Protein AF-A0A6B9VI98-F1 (afdb_monomer)

pLDDT: mean 74.76, std 21.31, range [27.59, 95.75]

Foldseek 3Di:
DPPPPPPPDDQLLVLLQVCQVVVVKDALVRSLCVQQPPDPDSPVSSVSNLVSVLVCLVLVQKWWFFAPFQDQDPPVVPPPDDDDDDDDDDPPDPPQDPVNSSVVSRQPPPCRGRDDDPQLNPDPDDDDDDDDDDDPDDDDDDDDDDHSRPGMMHGDVFSVLLVVLLVLLLVVCCVVPNNLLSLLSNLLSVVQVVVDPGSPDQKGDWDALVSSLVSSCVDPSSVPPDSVSSQVSCVVQVFHQDPPPNTTMHRSVVSVVVSVLVVVLVVCCVPPNDVSSVVSVVVVVVVVVVVVVD

Radius of gyration: 25.66 Å; Cα contacts (8 Å, |Δi|>4): 252; chains: 1; bounding box: 63×59×74 Å

Solvent-accessible surface area (backbone atoms only — not comparable to full-atom values): 17698 Å² total; per-residue (Å²): 144,84,79,82,82,69,73,87,74,61,55,65,48,53,54,56,48,50,51,23,69,73,66,45,62,40,28,71,65,57,55,38,54,65,69,30,64,96,49,99,54,44,68,65,47,39,53,48,46,53,52,27,50,50,53,35,26,78,69,44,44,30,30,51,55,57,50,95,74,44,78,64,78,72,76,76,72,71,76,82,64,86,84,78,91,82,93,80,81,91,73,84,68,80,74,81,47,70,67,56,52,44,54,57,46,14,48,56,58,69,79,60,27,53,53,79,53,81,64,72,70,55,89,88,73,89,85,81,90,82,90,87,78,89,78,82,84,78,84,87,90,89,82,77,90,75,53,79,83,62,56,40,31,25,64,28,63,61,48,51,51,42,51,52,49,53,52,50,52,30,57,49,40,32,73,74,68,33,67,66,37,16,44,48,50,46,34,47,50,59,60,45,58,81,73,57,88,59,78,85,53,51,59,49,76,73,39,46,60,66,62,47,48,58,44,22,43,72,38,86,85,28,52,81,58,49,71,67,55,52,53,52,27,33,49,74,70,68,23,60,72,41,97,86,73,62,28,33,43,49,49,47,43,59,56,52,53,51,55,50,49,56,51,51,44,52,51,38,34,76,75,65,32,66,70,54,31,53,54,48,53,51,55,51,52,51,52,55,53,59,59,72,77,106

Nearest PDB structures (foldseek):
  8iuh-assembly1_O  TM=6.845E-01  e=2.385E-09  Homo sapiens
  5afq-assembly2_B  TM=8.137E-01  e=8.529E-08  Homo sapiens
  2xub-assembly1_A  TM=7.711E-01  e=3.720E-07  Homo sapiens
  2xv4-assembly1_S  TM=7.691E-01  e=6.994E-07  Homo sapiens
  7dn3-assembly1_O  TM=7.425E-01  e=3.254E-05  Homo sapiens

Structure (mmCIF, N/CA/C/O backbone):
data_AF-A0A6B9VI98-F1
#
_entry.id   AF-A0A6B9VI98-F1
#
loop_
_atom_site.group_PDB
_atom_site.id
_atom_site.type_symbol
_atom_site.label_atom_id
_atom_site.label_alt_id
_atom_site.label_comp_id
_atom_site.label_asym_id
_atom_site.label_entity_id
_atom_site.label_seq_id
_atom_site.pdbx_PDB_ins_code
_atom_site.Cartn_x
_atom_site.Cartn_y
_atom_site.Cartn_z
_atom_site.occupancy
_atom_site.B_iso_or_equiv
_atom_site.auth_seq_id
_atom_site.auth_comp_id
_atom_site.auth_asym_id
_atom_site.auth_atom_id
_atom_site.pdbx_PDB_model_num
ATOM 1 N N . MET A 1 1 ? -11.262 -30.123 9.178 1.00 32.97 1 MET A N 1
ATOM 2 C CA . MET A 1 1 ? -11.006 -29.868 10.615 1.00 32.97 1 MET A CA 1
ATOM 3 C C . MET A 1 1 ? -9.505 -29.635 10.852 1.00 32.97 1 MET A C 1
ATOM 5 O O . MET A 1 1 ? -8.874 -30.388 11.569 1.00 32.97 1 MET A O 1
ATOM 9 N N . MET A 1 2 ? -8.922 -28.607 10.214 1.00 28.00 2 MET A N 1
ATOM 10 C CA . MET A 1 2 ? -7.498 -28.216 10.342 1.00 28.00 2 MET A CA 1
ATOM 11 C C . MET A 1 2 ? -7.316 -26.690 10.151 1.00 28.00 2 MET A C 1
ATOM 13 O O . MET A 1 2 ? -6.329 -26.230 9.598 1.00 28.00 2 MET A O 1
ATOM 17 N N . MET A 1 3 ? -8.287 -25.881 10.595 1.00 29.53 3 MET A N 1
ATOM 18 C CA . MET A 1 3 ? -8.160 -24.409 10.629 1.00 29.53 3 MET A CA 1
ATOM 19 C C . MET A 1 3 ? -8.372 -23.802 12.027 1.00 29.53 3 MET A C 1
ATOM 21 O O . MET A 1 3 ? -8.360 -22.588 12.172 1.00 29.53 3 MET A O 1
ATOM 25 N N . MET A 1 4 ? -8.532 -24.614 13.081 1.00 31.30 4 MET A N 1
ATOM 26 C CA . MET A 1 4 ? -8.649 -24.093 14.457 1.00 31.30 4 MET A CA 1
ATOM 27 C C . MET A 1 4 ? -7.309 -24.009 15.213 1.00 31.30 4 MET A C 1
ATOM 29 O O . MET A 1 4 ? -7.274 -23.483 16.317 1.00 31.30 4 MET A O 1
ATOM 33 N N . GLY A 1 5 ? -6.202 -24.500 14.643 1.00 27.59 5 GLY A N 1
ATOM 34 C CA . GLY A 1 5 ? -4.933 -24.665 15.370 1.00 27.59 5 GLY A CA 1
ATOM 35 C C . GLY A 1 5 ? -3.923 -23.514 15.283 1.00 27.59 5 GLY A C 1
ATOM 36 O O . GLY A 1 5 ? -2.912 -23.571 15.970 1.00 27.59 5 GLY A O 1
ATOM 37 N N . VAL A 1 6 ? -4.156 -22.483 14.460 1.00 33.69 6 VAL A N 1
ATOM 38 C CA . VAL A 1 6 ? -3.151 -21.422 14.190 1.00 33.69 6 VAL A CA 1
ATOM 39 C C . VAL A 1 6 ? -3.511 -20.076 14.846 1.00 33.69 6 VAL A C 1
ATOM 41 O O . VAL A 1 6 ? -2.718 -19.142 14.858 1.00 33.69 6 VAL A O 1
ATOM 44 N N . VAL A 1 7 ? -4.684 -19.963 15.476 1.00 38.59 7 VAL A N 1
ATOM 45 C CA . VAL A 1 7 ? -5.217 -18.670 15.961 1.00 38.59 7 VAL A CA 1
ATOM 46 C C . VAL A 1 7 ? -4.576 -18.207 17.290 1.00 38.59 7 VAL A C 1
ATOM 48 O O . VAL A 1 7 ? -4.773 -17.075 17.732 1.00 38.59 7 VAL A O 1
ATOM 51 N N . SER A 1 8 ? -3.758 -19.041 17.938 1.00 37.75 8 SER A N 1
ATOM 52 C CA . SER A 1 8 ? -3.216 -18.741 19.272 1.00 37.75 8 SER A CA 1
ATOM 53 C C . SER A 1 8 ? -2.064 -17.724 19.283 1.00 37.75 8 SER A C 1
ATOM 55 O O . SER A 1 8 ? -1.858 -17.091 20.315 1.00 37.75 8 SER A O 1
ATOM 57 N N . ASN A 1 9 ? -1.370 -17.506 18.158 1.00 43.94 9 ASN A N 1
ATOM 58 C CA . ASN A 1 9 ? -0.168 -16.653 18.073 1.00 43.94 9 ASN A CA 1
ATOM 59 C C . ASN A 1 9 ? -0.283 -15.497 17.063 1.00 43.94 9 ASN A C 1
ATOM 61 O O . ASN A 1 9 ? 0.725 -15.015 16.559 1.00 43.94 9 ASN A O 1
ATOM 65 N N . LEU A 1 10 ? -1.500 -15.039 16.762 1.00 54.06 10 LEU A N 1
ATOM 66 C CA . LEU A 1 10 ? -1.675 -13.812 15.980 1.00 54.06 10 LEU A CA 1
ATOM 67 C C . LEU A 1 10 ? -1.221 -12.596 16.803 1.00 54.06 10 LEU A C 1
ATOM 69 O O . LEU A 1 10 ? -1.544 -12.491 17.997 1.00 54.06 10 LEU A O 1
ATOM 73 N N . ASN A 1 11 ? -0.495 -11.688 16.151 1.00 85.06 11 ASN A N 1
ATOM 74 C CA . ASN A 1 11 ? -0.097 -10.388 16.688 1.00 85.06 11 ASN A CA 1
ATOM 75 C C . ASN A 1 11 ? -1.351 -9.672 17.240 1.00 85.06 11 ASN A C 1
ATOM 77 O O . ASN A 1 11 ? -2.412 -9.739 16.615 1.00 85.06 11 ASN A O 1
ATOM 81 N N . PRO A 1 12 ? -1.285 -8.991 18.398 1.00 87.06 12 PRO A N 1
ATOM 82 C CA . PRO A 1 12 ? -2.393 -8.193 18.923 1.00 87.06 12 PRO A CA 1
ATOM 83 C C . PRO A 1 12 ? -3.164 -7.343 17.892 1.00 87.06 12 PRO A C 1
ATOM 85 O O . PRO A 1 12 ? -4.395 -7.336 17.912 1.00 87.06 12 PRO A O 1
ATOM 88 N N . CYS A 1 13 ? -2.476 -6.716 16.930 1.00 91.38 13 CYS A N 1
ATOM 89 C CA . CYS A 1 13 ? -3.117 -5.973 15.837 1.00 91.38 13 CYS A CA 1
ATOM 90 C C . CYS A 1 13 ? -3.966 -6.863 14.914 1.00 91.38 13 CYS A C 1
ATOM 92 O O . CYS A 1 13 ? -5.064 -6.480 14.514 1.00 91.38 13 CYS A O 1
ATOM 94 N N . GLU A 1 14 ? -3.493 -8.065 14.593 1.00 91.81 14 GLU A N 1
ATOM 95 C CA . GLU A 1 14 ? -4.220 -9.009 13.738 1.00 91.81 14 GLU A CA 1
ATOM 96 C C . GLU A 1 14 ? -5.514 -9.481 14.405 1.00 91.81 14 GLU A C 1
ATOM 98 O O . GLU A 1 14 ? -6.523 -9.637 13.727 1.00 91.81 14 GLU A O 1
ATOM 103 N N . LYS A 1 15 ? -5.525 -9.646 15.735 1.00 90.06 15 LYS A N 1
ATOM 104 C CA . LYS A 1 15 ? -6.741 -10.016 16.481 1.00 90.06 15 LYS A CA 1
ATOM 105 C C . LYS A 1 15 ? -7.798 -8.910 16.459 1.00 90.06 15 LYS A C 1
ATOM 107 O O . LYS A 1 15 ? -8.984 -9.209 16.333 1.00 90.06 15 LYS A O 1
ATOM 112 N N . VAL A 1 16 ? -7.377 -7.646 16.561 1.00 93.06 16 VAL A N 1
ATOM 113 C CA . VAL A 1 16 ? -8.283 -6.491 16.431 1.00 93.06 16 VAL A CA 1
ATOM 114 C C . VAL A 1 16 ? -8.872 -6.431 15.019 1.00 93.06 16 VAL A C 1
ATOM 116 O O . VAL A 1 16 ? -10.087 -6.293 14.864 1.00 93.06 16 VAL A O 1
ATOM 119 N N . LEU A 1 17 ? -8.035 -6.602 13.991 1.00 93.75 17 LEU A N 1
ATOM 120 C CA . LEU A 1 17 ? -8.486 -6.645 12.598 1.00 93.75 17 LEU A CA 1
ATOM 121 C C . LEU A 1 17 ? -9.408 -7.835 12.313 1.00 93.75 17 LEU A C 1
ATOM 123 O O . LEU A 1 17 ? -10.419 -7.657 11.644 1.00 93.75 17 LEU A O 1
ATOM 127 N N . ASP A 1 18 ? -9.110 -9.025 12.834 1.00 92.69 18 ASP A N 1
ATOM 128 C CA . ASP A 1 18 ? -9.949 -10.217 12.663 1.00 92.69 18 ASP A CA 1
ATOM 129 C C . ASP A 1 18 ? -11.371 -9.990 13.195 1.00 92.69 18 ASP A C 1
ATOM 131 O O . ASP A 1 18 ? -12.341 -10.309 12.510 1.00 92.69 18 ASP A O 1
ATOM 135 N N . GLY A 1 19 ? -11.510 -9.368 14.372 1.00 91.81 19 GLY A N 1
ATOM 136 C CA . GLY A 1 19 ? -12.818 -8.976 14.904 1.00 91.81 19 GLY A CA 1
ATOM 137 C C . GLY A 1 19 ? -13.557 -8.017 13.969 1.00 91.81 19 GLY A C 1
ATOM 138 O O . GLY A 1 19 ? -14.702 -8.267 13.599 1.00 91.81 19 GLY A O 1
ATOM 139 N N . LEU A 1 20 ? -12.879 -6.959 13.516 1.00 94.44 20 LEU A N 1
ATOM 140 C CA . LEU A 1 20 ? -13.447 -5.981 12.584 1.00 94.44 20 LEU A CA 1
ATOM 141 C C . LEU A 1 20 ? -13.855 -6.585 11.235 1.00 94.44 20 LEU A C 1
ATOM 143 O O . LEU A 1 20 ? -14.863 -6.178 10.667 1.00 94.44 20 LEU A O 1
ATOM 147 N N . LEU A 1 21 ? -13.094 -7.546 10.714 1.00 93.62 21 LEU A N 1
ATOM 148 C CA . LEU A 1 21 ? -13.382 -8.191 9.432 1.00 93.62 21 LEU A CA 1
ATOM 149 C C . LEU A 1 21 ? -14.529 -9.203 9.532 1.00 93.62 21 LEU A C 1
ATOM 151 O O . LEU A 1 21 ? -15.306 -9.324 8.588 1.00 93.62 21 LEU A O 1
ATOM 155 N N . ARG A 1 22 ? -14.652 -9.917 10.658 1.00 91.62 22 ARG A N 1
ATOM 156 C CA . ARG A 1 22 ? -15.731 -10.895 10.875 1.00 91.62 22 ARG A CA 1
ATOM 157 C C . ARG A 1 22 ? -17.057 -10.235 11.222 1.00 91.62 22 ARG A C 1
ATOM 159 O O . ARG A 1 22 ? -18.083 -10.613 10.667 1.00 91.62 22 ARG A O 1
ATOM 166 N N . ASP A 1 23 ? -17.021 -9.263 12.126 1.00 91.50 23 ASP A N 1
ATOM 167 C CA . ASP A 1 23 ? -18.224 -8.642 12.687 1.00 91.50 23 ASP A CA 1
ATOM 168 C C . ASP A 1 23 ? -18.587 -7.329 11.958 1.00 91.50 23 ASP A C 1
ATOM 170 O O . ASP A 1 23 ? -19.660 -6.760 12.152 1.00 91.50 23 ASP A O 1
ATOM 174 N N . GLY A 1 24 ? -17.700 -6.844 11.082 1.00 90.62 24 GLY A N 1
ATOM 175 C CA . GLY A 1 24 ? -17.897 -5.699 10.194 1.00 90.62 24 GLY A CA 1
ATOM 176 C C . GLY A 1 24 ? -17.752 -4.340 10.880 1.00 90.62 24 GLY A C 1
ATOM 177 O O . GLY A 1 24 ? -16.961 -3.505 10.436 1.00 90.62 24 GLY A O 1
ATOM 178 N N . ARG A 1 25 ? -18.539 -4.091 11.933 1.00 92.50 25 ARG A N 1
ATOM 179 C CA . ARG A 1 25 ? -18.566 -2.815 12.664 1.00 92.50 25 ARG A CA 1
ATOM 180 C C . ARG A 1 25 ? -18.551 -3.069 14.160 1.00 92.50 25 ARG A C 1
ATOM 182 O O . ARG A 1 25 ? -19.473 -3.686 14.682 1.00 92.50 25 ARG A O 1
ATOM 189 N N . LEU A 1 26 ? -17.533 -2.559 14.843 1.00 93.06 26 LEU A N 1
ATOM 190 C CA . LEU A 1 26 ? -17.374 -2.746 16.284 1.00 93.06 26 LEU A CA 1
ATOM 191 C C . LEU A 1 26 ? -17.006 -1.437 16.969 1.00 93.06 26 LEU A C 1
ATOM 193 O O . LEU A 1 26 ? -16.292 -0.605 16.413 1.00 93.06 26 LEU A O 1
ATOM 197 N N . THR A 1 27 ? -17.450 -1.276 18.207 1.00 92.06 27 THR A N 1
ATOM 198 C CA . THR A 1 27 ? -16.954 -0.229 19.104 1.00 92.06 27 THR A CA 1
ATOM 199 C C . THR A 1 27 ? -15.669 -0.698 19.787 1.00 92.06 27 THR A C 1
ATOM 201 O O . THR A 1 27 ? -15.431 -1.902 19.916 1.00 92.06 2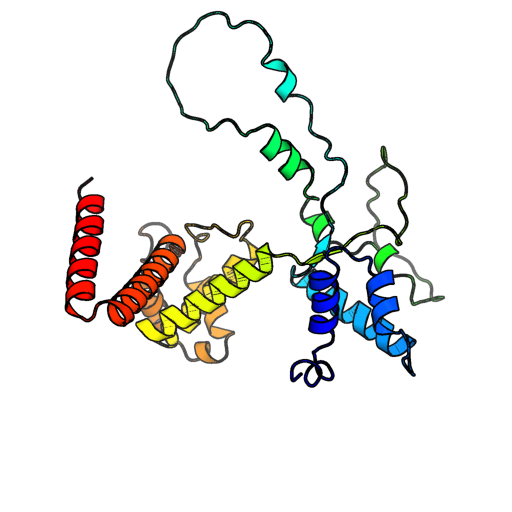7 THR A O 1
ATOM 204 N N . LEU A 1 28 ? -14.837 0.229 20.277 1.00 90.50 28 LEU A N 1
ATOM 205 C CA . LEU A 1 28 ? -13.625 -0.145 21.023 1.00 90.50 28 LEU A CA 1
ATOM 206 C C . LEU A 1 28 ? -13.966 -0.996 22.259 1.00 90.50 28 LEU A C 1
ATOM 208 O O . LEU A 1 28 ? -13.278 -1.969 22.554 1.00 90.50 28 LEU A O 1
ATOM 212 N N . LYS A 1 29 ? -15.082 -0.685 22.928 1.00 90.25 29 LYS A N 1
ATOM 213 C CA . LYS A 1 29 ? -15.596 -1.466 24.057 1.00 90.25 29 LYS A CA 1
ATOM 214 C C . LYS A 1 29 ? -15.887 -2.916 23.659 1.00 90.25 29 LYS A C 1
ATOM 216 O O . LYS A 1 29 ? -15.412 -3.824 24.329 1.00 90.25 29 LYS A O 1
ATOM 221 N N . GLN A 1 30 ? -16.586 -3.136 22.544 1.00 91.75 30 GLN A N 1
ATOM 222 C CA . GLN A 1 30 ? -16.875 -4.486 22.044 1.00 91.75 30 GLN A CA 1
ATOM 223 C C . GLN A 1 30 ? -15.596 -5.255 21.680 1.00 91.75 30 GLN A C 1
ATOM 225 O O . GLN A 1 30 ? -15.507 -6.456 21.931 1.00 91.75 30 GLN A O 1
ATOM 230 N N . MET A 1 31 ? -14.586 -4.576 21.122 1.00 92.56 31 MET A N 1
ATOM 231 C CA . MET A 1 31 ? -13.286 -5.197 20.832 1.00 92.56 31 MET A CA 1
ATOM 232 C C . MET A 1 31 ? -12.571 -5.650 22.110 1.00 92.56 31 MET A C 1
ATOM 234 O O . MET A 1 31 ? -12.037 -6.759 22.151 1.00 92.56 31 MET A O 1
ATOM 238 N N . VAL A 1 32 ? -12.576 -4.812 23.153 1.00 90.75 32 VAL A N 1
ATOM 239 C CA . VAL A 1 32 ? -11.989 -5.140 24.460 1.00 90.75 32 VAL A CA 1
ATOM 240 C C . VAL A 1 32 ? -12.754 -6.285 25.119 1.00 90.75 32 VAL A C 1
ATOM 242 O O . VAL A 1 32 ? -12.134 -7.276 25.495 1.00 90.75 32 VAL A O 1
ATOM 245 N N . GLU A 1 33 ? -14.086 -6.204 25.193 1.00 90.75 33 GLU A N 1
ATOM 246 C CA . GLU A 1 33 ? -14.950 -7.244 25.772 1.00 90.75 33 GLU A CA 1
ATOM 247 C C . GLU A 1 33 ? -14.708 -8.609 25.118 1.00 90.75 33 GLU A C 1
ATOM 249 O O . GLU A 1 33 ? -14.519 -9.607 25.814 1.00 90.75 33 GLU A O 1
ATOM 254 N N . ARG A 1 34 ? -14.611 -8.643 23.782 1.00 89.25 34 ARG A N 1
ATOM 255 C CA . ARG A 1 34 ? -14.272 -9.855 23.023 1.00 89.25 34 ARG A CA 1
ATOM 256 C C . ARG A 1 34 ? -12.901 -10.417 23.400 1.00 89.25 34 ARG A C 1
ATOM 258 O O . ARG A 1 34 ? -12.729 -11.632 23.450 1.00 89.25 34 ARG A O 1
ATOM 265 N N . ALA A 1 35 ? -11.912 -9.556 23.622 1.00 87.50 35 ALA A N 1
ATOM 266 C CA . ALA A 1 35 ? -10.544 -9.978 23.901 1.00 87.50 35 ALA A CA 1
ATOM 267 C C . ALA A 1 35 ? -10.353 -10.494 25.336 1.00 87.50 35 ALA A C 1
ATOM 269 O O . ALA A 1 35 ? -9.573 -11.425 25.547 1.00 87.50 35 ALA A O 1
ATOM 270 N N . VAL A 1 36 ? -11.054 -9.907 26.312 1.00 88.69 36 VAL A N 1
ATOM 271 C CA . VAL A 1 36 ? -10.924 -10.256 27.739 1.00 88.69 36 VAL A CA 1
ATOM 272 C C . VAL A 1 36 ? -11.816 -11.425 28.166 1.00 88.69 36 VAL A C 1
ATOM 274 O O . VAL A 1 36 ? -11.600 -12.000 29.235 1.00 88.69 36 VAL A O 1
ATOM 277 N N . GLN A 1 37 ? -12.803 -11.807 27.350 1.00 86.50 37 GLN A N 1
ATOM 278 C CA . GLN A 1 37 ? -13.756 -12.864 27.685 1.00 86.50 37 GLN A CA 1
ATOM 279 C C . GLN A 1 37 ? -13.051 -14.200 27.989 1.00 86.50 37 GLN A C 1
ATOM 281 O O . GLN A 1 37 ? -12.404 -14.802 27.130 1.00 86.50 37 GLN A O 1
ATOM 286 N N . GLY A 1 38 ? -13.193 -14.674 29.234 1.00 79.19 38 GLY A N 1
ATOM 287 C CA . GLY A 1 38 ? -12.625 -15.947 29.693 1.00 79.19 38 GLY A CA 1
ATOM 288 C C . GLY A 1 38 ? -11.099 -15.948 29.857 1.00 79.19 38 GLY A C 1
ATOM 289 O O . GLY A 1 38 ? -10.479 -16.996 29.680 1.00 79.19 38 GLY A O 1
ATOM 290 N N . LYS A 1 39 ? -10.478 -14.792 30.141 1.00 85.25 39 LYS A N 1
ATOM 291 C CA . LYS A 1 39 ? -9.020 -14.649 30.298 1.00 85.25 39 LYS A CA 1
ATOM 292 C C . LYS A 1 39 ? -8.607 -14.287 31.725 1.00 85.25 39 LYS A C 1
ATOM 294 O O . LYS A 1 39 ? -9.283 -13.523 32.402 1.00 85.25 39 LYS A O 1
ATOM 299 N N . GLU A 1 40 ? -7.451 -14.803 32.144 1.00 73.81 40 GLU A N 1
ATOM 300 C CA . GLU A 1 40 ? -6.939 -14.705 33.522 1.00 73.81 40 GLU A CA 1
ATOM 301 C C . GLU A 1 40 ? -6.357 -13.324 33.886 1.00 73.81 40 GLU A C 1
ATOM 303 O O . GLU A 1 40 ? -6.144 -13.042 35.061 1.00 73.81 40 GLU A O 1
ATOM 308 N N . ASN A 1 41 ? -6.137 -12.430 32.912 1.00 83.38 41 ASN A N 1
ATOM 309 C CA . ASN A 1 41 ? -5.639 -11.069 33.153 1.00 83.38 41 ASN A CA 1
ATOM 310 C C . ASN A 1 41 ? -6.312 -10.037 32.220 1.00 83.38 41 ASN A C 1
ATOM 312 O O . ASN A 1 41 ? -5.729 -9.646 31.203 1.00 83.38 41 ASN A O 1
ATOM 316 N N . PRO A 1 42 ? -7.548 -9.606 32.528 1.00 84.00 42 PRO A N 1
ATOM 317 C CA . PRO A 1 42 ? -8.325 -8.738 31.646 1.00 84.00 42 PRO A CA 1
ATOM 318 C C . PRO A 1 42 ? -7.691 -7.352 31.462 1.00 84.00 42 PRO A C 1
ATOM 320 O O . PRO A 1 42 ? -7.706 -6.829 30.352 1.00 84.00 42 PRO A O 1
ATOM 323 N N . GLY A 1 43 ? -7.070 -6.785 32.505 1.00 84.56 43 GLY A N 1
ATOM 324 C CA . GLY A 1 43 ? -6.486 -5.439 32.447 1.00 84.56 43 GLY A CA 1
ATOM 325 C C . GLY A 1 43 ? -5.286 -5.336 31.501 1.00 84.56 43 GLY A C 1
ATOM 326 O O . GLY A 1 43 ? -5.212 -4.419 30.686 1.00 84.56 43 GLY A O 1
ATOM 327 N N . ALA A 1 44 ? -4.371 -6.311 31.541 1.00 86.75 44 ALA A N 1
ATOM 328 C CA . ALA A 1 44 ? -3.235 -6.334 30.616 1.00 86.75 44 ALA A CA 1
ATOM 329 C C . ALA A 1 44 ? -3.683 -6.530 29.157 1.00 86.75 44 ALA A C 1
ATOM 331 O O . ALA A 1 44 ? -3.122 -5.929 28.242 1.00 86.75 44 ALA A O 1
ATOM 332 N N . ILE A 1 45 ? -4.715 -7.348 28.934 1.00 86.19 45 ILE A N 1
ATOM 333 C CA . ILE A 1 45 ? -5.263 -7.601 27.596 1.00 86.19 45 ILE A CA 1
ATOM 334 C C . ILE A 1 45 ? -5.962 -6.354 27.052 1.00 86.19 45 ILE A C 1
ATOM 336 O O . ILE A 1 45 ? -5.771 -6.019 25.884 1.00 86.19 45 ILE A O 1
ATOM 340 N N . GLU A 1 46 ? -6.723 -5.642 27.885 1.00 89.50 46 GLU A N 1
ATOM 341 C CA . GLU A 1 46 ? -7.341 -4.374 27.499 1.00 89.50 46 GLU A CA 1
ATOM 342 C C . GLU A 1 46 ? -6.290 -3.355 27.039 1.00 89.50 46 GLU A C 1
ATOM 344 O O . GLU A 1 46 ? -6.435 -2.781 25.958 1.00 89.50 46 GLU A O 1
ATOM 349 N N . ALA A 1 47 ? -5.212 -3.171 27.809 1.00 88.31 47 ALA A N 1
ATOM 350 C CA . ALA A 1 47 ? -4.133 -2.252 27.448 1.00 88.31 47 ALA A CA 1
ATOM 351 C C . ALA A 1 47 ? -3.517 -2.602 26.080 1.00 88.31 47 ALA A C 1
ATOM 353 O O . ALA A 1 47 ? -3.358 -1.730 25.225 1.00 88.31 47 ALA A O 1
ATOM 354 N N . VAL A 1 48 ? -3.262 -3.891 25.833 1.00 90.56 48 VAL A N 1
ATOM 355 C CA . VAL A 1 48 ? -2.724 -4.393 24.559 1.00 90.56 48 VAL A CA 1
ATOM 356 C C . VAL A 1 48 ? -3.692 -4.161 23.392 1.00 90.56 48 VAL A C 1
ATOM 358 O O . VAL A 1 48 ? -3.263 -3.771 22.303 1.00 90.56 48 VAL A O 1
ATOM 361 N N . VAL A 1 49 ? -4.997 -4.371 23.591 1.00 91.44 49 VAL A N 1
ATOM 362 C CA . VAL A 1 49 ? -6.021 -4.111 22.563 1.00 91.44 49 VAL A CA 1
ATOM 363 C C . VAL A 1 49 ? -6.092 -2.626 22.240 1.00 91.44 49 VAL A C 1
ATOM 365 O O . VAL A 1 49 ? -6.086 -2.266 21.063 1.00 91.44 49 VAL A O 1
ATOM 368 N N . ARG A 1 50 ? -6.103 -1.762 23.260 1.00 91.00 50 ARG A N 1
ATOM 369 C CA . ARG A 1 50 ? -6.102 -0.307 23.073 1.00 91.00 50 ARG A CA 1
ATOM 370 C C . ARG A 1 50 ? -4.851 0.142 22.329 1.00 91.00 50 ARG A C 1
ATOM 372 O O . ARG A 1 50 ? -4.971 0.878 21.356 1.00 91.00 50 ARG A O 1
ATOM 379 N N . GLU A 1 51 ? -3.666 -0.321 22.711 1.00 91.12 51 GLU A N 1
ATOM 380 C CA . GLU A 1 51 ? -2.421 0.019 22.013 1.00 91.12 51 GLU A CA 1
ATOM 381 C C . GLU A 1 51 ? -2.449 -0.437 20.543 1.00 91.12 51 GLU A C 1
ATOM 383 O O . GLU A 1 51 ? -2.107 0.324 19.635 1.00 91.12 51 GLU A O 1
ATOM 388 N N . SER A 1 52 ? -2.912 -1.662 20.292 1.00 92.44 52 SER A N 1
ATOM 389 C CA . SER A 1 52 ? -3.027 -2.228 18.941 1.00 92.44 52 SER A CA 1
ATOM 390 C C . SER A 1 52 ? -4.012 -1.446 18.078 1.00 92.44 52 SER A C 1
ATOM 392 O O . SER A 1 52 ? -3.722 -1.137 16.924 1.00 92.44 52 SER A O 1
ATOM 394 N N . PHE A 1 53 ? -5.152 -1.071 18.656 1.00 93.25 53 PHE A N 1
ATOM 395 C CA . PHE A 1 53 ? -6.137 -0.204 18.028 1.00 93.25 53 PHE A CA 1
ATOM 396 C C . PHE A 1 53 ? -5.512 1.140 17.619 1.00 93.25 53 PHE A C 1
ATOM 398 O O . PHE A 1 53 ? -5.634 1.542 16.464 1.00 93.25 53 PHE A O 1
ATOM 405 N N . HIS A 1 54 ? -4.761 1.796 18.511 1.00 90.31 54 HIS A N 1
ATOM 406 C CA . HIS A 1 54 ? -4.085 3.061 18.197 1.00 90.31 54 HIS A CA 1
ATOM 407 C C . HIS A 1 54 ? -3.045 2.910 17.084 1.00 90.31 54 HIS A C 1
ATOM 409 O O . HIS A 1 54 ? -2.966 3.764 16.201 1.00 90.31 54 HIS A O 1
ATOM 415 N N . LYS A 1 55 ? -2.264 1.822 17.088 1.00 91.69 55 LYS A N 1
ATOM 416 C CA . LYS A 1 55 ? -1.291 1.532 16.021 1.00 91.69 55 LYS A CA 1
ATOM 417 C C . LYS A 1 55 ? -1.976 1.384 14.665 1.00 91.69 55 LYS A C 1
ATOM 419 O O . LYS A 1 55 ? -1.535 1.992 13.694 1.00 91.69 55 LYS A O 1
ATOM 424 N N . LEU A 1 56 ? -3.060 0.611 14.607 1.00 92.88 56 LEU A N 1
ATOM 425 C CA . LEU A 1 56 ? -3.834 0.400 13.383 1.00 92.88 56 LEU A CA 1
ATOM 426 C C . LEU A 1 56 ? -4.487 1.687 12.883 1.00 92.88 56 LEU A C 1
ATOM 428 O O . LEU A 1 56 ? -4.492 1.934 11.680 1.00 92.88 56 LEU A O 1
ATOM 432 N N . LEU A 1 57 ? -5.005 2.506 13.799 1.00 90.56 57 LEU A N 1
ATOM 433 C CA . LEU A 1 57 ? -5.643 3.774 13.469 1.00 90.56 57 LEU A CA 1
ATOM 434 C C . LEU A 1 57 ? -4.631 4.781 12.926 1.00 90.56 57 LEU A C 1
ATOM 436 O O . LEU A 1 57 ? -4.857 5.363 11.873 1.00 90.56 57 LEU A O 1
ATOM 440 N N . LYS A 1 58 ? -3.476 4.916 13.588 1.00 88.19 58 LYS A N 1
ATOM 441 C CA . LYS A 1 58 ? -2.366 5.762 13.128 1.00 88.19 58 LYS A CA 1
ATOM 442 C C . LYS A 1 58 ? -1.824 5.314 11.768 1.00 88.19 58 LYS A C 1
ATOM 444 O O . LYS A 1 58 ? -1.372 6.140 10.987 1.00 88.19 58 LYS A O 1
ATOM 449 N N . ALA A 1 59 ? -1.870 4.014 11.488 1.00 87.75 59 ALA A N 1
ATOM 450 C CA . ALA A 1 59 ? -1.496 3.443 10.198 1.00 87.75 59 ALA A CA 1
ATOM 451 C C . ALA A 1 59 ? -2.655 3.407 9.178 1.00 87.75 59 ALA A C 1
ATOM 453 O O . ALA A 1 59 ? -2.487 2.832 8.107 1.00 87.75 59 ALA A O 1
ATOM 454 N N . HIS A 1 60 ? -3.810 3.999 9.504 1.00 88.81 60 HIS A N 1
ATOM 455 C CA . HIS A 1 60 ? -5.002 4.124 8.659 1.00 88.81 60 HIS A CA 1
ATOM 456 C C . HIS A 1 60 ? -5.652 2.790 8.237 1.00 88.81 60 HIS A C 1
ATOM 458 O O . HIS A 1 60 ? -6.499 2.781 7.348 1.00 88.81 60 HIS A O 1
ATOM 464 N N . TYR A 1 61 ? -5.333 1.662 8.884 1.00 91.56 61 TYR A N 1
ATOM 465 C CA . TYR A 1 61 ? -5.947 0.352 8.595 1.00 91.56 61 TYR A CA 1
ATOM 466 C C . TYR A 1 61 ? -7.355 0.190 9.178 1.00 91.56 61 TYR A C 1
ATOM 468 O O . TYR A 1 61 ? -8.104 -0.706 8.779 1.00 91.56 61 TYR A O 1
ATOM 476 N N . ILE A 1 62 ? -7.720 1.048 10.125 1.00 93.75 62 ILE A N 1
ATOM 477 C CA . ILE A 1 62 ? -9.061 1.133 10.694 1.00 93.75 62 ILE A CA 1
ATOM 478 C C . ILE A 1 62 ? -9.546 2.573 10.610 1.00 93.75 62 ILE A C 1
ATOM 480 O O . ILE A 1 62 ? -8.753 3.511 10.651 1.00 93.75 62 ILE A O 1
ATOM 484 N N . GLU A 1 63 ? -10.853 2.741 10.492 1.00 90.94 63 GLU A N 1
ATOM 485 C CA . GLU A 1 63 ? -11.490 4.041 10.316 1.00 90.94 63 GLU A CA 1
ATOM 486 C C . GLU A 1 63 ? -12.855 4.067 10.992 1.00 90.94 63 GLU A C 1
ATOM 488 O O . GLU A 1 63 ? -13.479 3.021 11.223 1.00 90.94 63 GLU A O 1
ATOM 493 N N . ARG A 1 64 ? -13.342 5.269 11.295 1.00 90.56 64 ARG A N 1
ATOM 494 C CA . ARG A 1 64 ? -14.726 5.438 11.738 1.00 90.56 64 ARG A CA 1
ATOM 495 C C . ARG A 1 64 ? -15.687 5.076 10.612 1.00 90.56 64 ARG A C 1
ATOM 497 O O . ARG A 1 64 ? -15.433 5.349 9.439 1.00 90.56 64 ARG A O 1
ATOM 504 N N . CYS A 1 65 ? -16.813 4.473 10.974 1.00 87.31 65 CYS A N 1
ATOM 505 C CA . CYS A 1 65 ? -17.884 4.227 10.020 1.00 87.31 65 CYS A CA 1
ATOM 506 C C . CYS A 1 65 ? -18.432 5.555 9.463 1.00 87.31 65 CYS A C 1
ATOM 508 O O . CYS A 1 65 ? -18.491 6.540 10.205 1.00 87.31 65 CYS A O 1
ATOM 510 N N . PRO A 1 66 ? -18.873 5.574 8.190 1.00 81.81 66 PRO A N 1
ATOM 511 C CA . PRO A 1 66 ? -19.609 6.698 7.627 1.00 81.81 66 PRO A CA 1
ATOM 512 C C . PRO A 1 66 ? -20.807 7.109 8.479 1.00 81.81 66 PRO A C 1
ATOM 514 O O . PRO A 1 66 ? -21.448 6.254 9.099 1.00 81.81 66 PRO A O 1
ATOM 517 N N . ALA A 1 67 ? -21.099 8.409 8.505 1.00 71.06 67 ALA A N 1
ATOM 518 C CA . ALA A 1 67 ? -22.247 8.941 9.222 1.00 71.06 67 ALA A CA 1
ATOM 519 C C . ALA A 1 67 ? -23.542 8.367 8.631 1.00 71.06 67 ALA A C 1
ATOM 521 O O . ALA A 1 67 ? -23.730 8.347 7.415 1.00 71.06 67 ALA A O 1
ATOM 522 N N . SER A 1 68 ? -24.439 7.904 9.503 1.00 63.91 68 SER A N 1
ATOM 523 C CA . SER A 1 68 ? -25.729 7.326 9.109 1.00 63.91 68 SER A CA 1
ATOM 524 C C . SER A 1 68 ? -26.629 8.333 8.383 1.00 63.91 68 SER A C 1
ATOM 526 O O . SER A 1 68 ? -27.472 7.933 7.585 1.00 63.91 68 SER A O 1
ATOM 528 N N . GLU A 1 69 ? -26.437 9.627 8.654 1.00 64.31 69 GLU A N 1
ATOM 529 C CA . GLU A 1 69 ? -27.201 10.737 8.084 1.00 64.31 69 GLU A CA 1
ATOM 530 C C . GLU A 1 69 ? -26.242 11.784 7.485 1.00 64.31 69 GLU A C 1
ATOM 532 O O . GLU A 1 69 ? -25.801 12.699 8.183 1.00 64.31 69 GLU A O 1
ATOM 537 N N . PRO A 1 70 ? -25.865 11.651 6.201 1.00 59.31 70 PRO A N 1
ATOM 538 C CA . PRO A 1 70 ? -25.073 12.662 5.511 1.00 59.31 70 PRO A CA 1
ATOM 539 C C . PRO A 1 70 ? -25.873 13.947 5.291 1.00 59.31 70 PRO A C 1
ATOM 541 O O . PRO A 1 70 ? -26.938 13.935 4.670 1.00 59.31 70 PRO A O 1
ATOM 544 N N . VAL A 1 71 ? -25.339 15.085 5.737 1.00 61.69 71 VAL A N 1
ATOM 545 C CA . VAL A 1 71 ? -25.931 16.397 5.449 1.00 61.69 71 VAL A CA 1
ATOM 546 C C . VAL A 1 71 ? -25.507 16.828 4.045 1.00 61.69 71 VAL A C 1
ATOM 548 O O . VAL A 1 71 ? -24.441 17.406 3.849 1.00 61.69 71 VAL A O 1
ATOM 551 N N . VAL A 1 72 ? -26.343 16.545 3.045 1.00 56.69 72 VAL A N 1
ATOM 552 C CA . VAL A 1 72 ? -26.137 17.048 1.680 1.00 56.69 72 VAL A CA 1
ATOM 553 C C . VAL A 1 72 ? -26.743 18.445 1.564 1.00 56.69 72 VAL A C 1
ATOM 555 O O . VAL A 1 72 ? -27.962 18.618 1.633 1.00 56.69 72 VAL A O 1
ATOM 558 N N . SER A 1 73 ? -25.896 19.457 1.367 1.00 55.62 73 SER A N 1
ATOM 559 C CA . SER A 1 73 ? -26.332 20.829 1.089 1.00 55.62 73 SER A CA 1
ATOM 560 C C . SER A 1 73 ? -27.248 20.863 -0.142 1.00 55.62 73 SER A C 1
ATOM 562 O O . SER A 1 73 ? -26.887 20.424 -1.232 1.00 55.62 73 SER A O 1
ATOM 564 N N . THR A 1 74 ? -28.448 21.415 0.017 1.00 48.12 74 THR A N 1
ATOM 565 C CA . THR A 1 74 ? -29.592 21.365 -0.916 1.00 48.12 74 THR A CA 1
ATOM 566 C C . THR A 1 74 ? -29.443 22.165 -2.224 1.00 48.12 74 THR A C 1
ATOM 568 O O . THR A 1 74 ? -30.438 22.418 -2.906 1.00 48.12 74 THR A O 1
ATOM 571 N N . LEU A 1 75 ? -28.226 22.516 -2.653 1.00 48.00 75 LEU A N 1
ATOM 572 C CA . LEU A 1 75 ? -27.994 23.277 -3.893 1.00 48.00 75 LEU A CA 1
ATOM 573 C C . LEU A 1 75 ? -28.367 22.512 -5.179 1.00 48.00 75 LEU A C 1
ATOM 575 O O . LEU A 1 75 ? -28.570 23.134 -6.217 1.00 48.00 75 LEU A O 1
ATOM 579 N N . ILE A 1 76 ? -28.564 21.192 -5.111 1.00 46.84 76 ILE A N 1
ATOM 580 C CA . ILE A 1 76 ? -28.966 20.362 -6.263 1.00 46.84 76 ILE A CA 1
ATOM 581 C C . ILE A 1 76 ? -30.478 20.476 -6.567 1.00 46.84 76 ILE A C 1
ATOM 583 O O . ILE A 1 76 ? -30.934 20.139 -7.658 1.00 46.84 76 ILE A O 1
ATOM 587 N N . LYS A 1 77 ? -31.299 21.026 -5.656 1.00 39.78 77 LYS A N 1
ATOM 588 C CA . LYS A 1 77 ? -32.760 21.105 -5.868 1.00 39.78 77 LYS A CA 1
ATOM 589 C C . LYS A 1 77 ? -33.199 22.203 -6.857 1.00 39.78 77 LYS A C 1
ATOM 591 O O . LYS A 1 77 ? -34.379 22.272 -7.204 1.00 39.78 77 LYS A O 1
ATOM 596 N N . ALA A 1 78 ? -32.272 23.039 -7.335 1.00 38.78 78 ALA A N 1
ATOM 597 C CA . ALA A 1 78 ? -32.561 24.170 -8.220 1.00 38.78 78 ALA A CA 1
ATOM 598 C C . ALA A 1 78 ? -32.610 23.833 -9.728 1.00 38.78 78 ALA A C 1
ATOM 600 O O . ALA A 1 78 ? -32.902 24.720 -10.526 1.00 38.78 78 ALA A O 1
ATOM 601 N N . GLU A 1 79 ? -32.391 22.581 -10.151 1.00 39.34 79 GLU A N 1
ATOM 602 C CA . GLU A 1 79 ? -32.475 22.209 -11.580 1.00 39.34 79 GLU A CA 1
ATOM 603 C C . GLU A 1 79 ? -33.883 21.803 -12.069 1.00 39.34 79 GLU A C 1
ATOM 605 O O . GLU A 1 79 ? -34.051 21.426 -13.227 1.00 39.34 79 GLU A O 1
ATOM 610 N N . SER A 1 80 ? -34.930 21.924 -11.242 1.00 39.72 80 SER A N 1
ATOM 611 C CA . SER A 1 80 ? -36.315 21.625 -11.665 1.00 39.72 80 SER A CA 1
ATOM 612 C C . SER A 1 80 ? -37.091 22.814 -12.264 1.00 39.72 80 SER A C 1
ATOM 614 O O . SER A 1 80 ? -38.281 22.689 -12.550 1.00 39.72 80 SER A O 1
ATOM 616 N N . ALA A 1 81 ? -36.449 23.959 -12.522 1.00 41.75 81 ALA A N 1
ATOM 617 C CA . ALA A 1 81 ? -37.095 25.084 -13.206 1.00 41.75 81 ALA A CA 1
ATOM 618 C C . ALA A 1 81 ? -36.993 24.962 -14.748 1.00 41.75 81 ALA A C 1
ATOM 620 O O . ALA A 1 81 ? -35.949 24.566 -15.274 1.00 41.75 81 ALA A O 1
ATOM 621 N N . PRO A 1 82 ? -38.050 25.306 -15.514 1.00 40.16 82 PRO A N 1
ATOM 622 C CA . PRO A 1 82 ? -38.117 25.024 -16.946 1.00 40.16 82 PRO A CA 1
ATOM 623 C C . PRO A 1 82 ? -37.086 25.839 -17.745 1.00 40.16 82 PRO A C 1
ATOM 625 O O . PRO A 1 82 ? -37.070 27.070 -17.723 1.00 40.16 82 PRO A O 1
ATOM 628 N N . ARG A 1 83 ? -36.240 25.119 -18.494 1.00 40.84 83 ARG A N 1
ATOM 629 C CA . ARG A 1 83 ? -35.171 25.643 -19.361 1.00 40.84 83 ARG A CA 1
ATOM 630 C C . ARG A 1 83 ? -35.709 26.630 -20.409 1.00 40.84 83 ARG A C 1
ATOM 632 O O . ARG A 1 83 ? -36.465 26.241 -21.300 1.00 40.84 83 ARG A O 1
ATOM 639 N N . LYS A 1 84 ? -35.230 27.881 -20.391 1.00 40.81 84 LYS A N 1
ATOM 640 C CA . LYS A 1 84 ? -35.261 28.768 -21.570 1.00 40.81 84 LYS A CA 1
ATOM 641 C C . LYS A 1 84 ? -34.003 28.554 -22.419 1.00 40.81 84 LYS A C 1
ATOM 643 O O . LYS A 1 84 ? -32.895 28.460 -21.907 1.00 40.81 84 LYS A O 1
ATOM 648 N N . ARG A 1 85 ? -34.231 28.431 -23.731 1.00 42.91 85 ARG A N 1
ATOM 649 C CA . ARG A 1 85 ? -33.273 28.094 -24.797 1.00 42.91 85 ARG A CA 1
ATOM 650 C C . ARG A 1 85 ? -32.068 29.042 -24.850 1.00 42.91 85 ARG A C 1
ATOM 652 O O . ARG A 1 85 ? -32.246 30.254 -24.861 1.00 42.91 85 ARG A O 1
ATOM 659 N N . GLY A 1 86 ? -30.878 28.472 -25.037 1.00 31.72 86 GLY A N 1
ATOM 660 C CA . GLY A 1 86 ? -29.665 29.188 -25.435 1.00 31.72 86 GLY A CA 1
ATOM 661 C C . GLY A 1 86 ? -28.500 28.222 -25.661 1.00 31.72 86 GLY A C 1
ATOM 662 O O . GLY A 1 86 ? -28.003 27.607 -24.729 1.00 31.72 86 GLY A O 1
ATOM 663 N N . SER A 1 87 ? -28.108 28.048 -26.917 1.00 48.75 87 SER A N 1
ATOM 664 C CA . SER A 1 87 ? -27.049 27.162 -27.413 1.00 48.75 87 SER A CA 1
ATOM 665 C C . SER A 1 87 ? -25.632 27.663 -27.098 1.00 48.75 87 SER A C 1
ATOM 6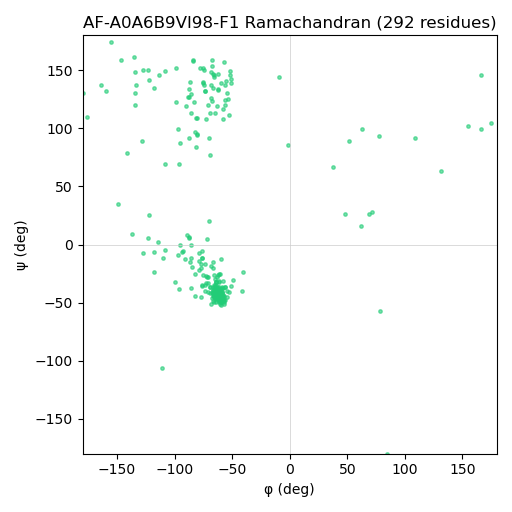67 O O . SER A 1 87 ? -25.339 28.808 -27.442 1.00 48.75 87 SER A O 1
ATOM 669 N N . LYS A 1 88 ? -24.743 26.793 -26.578 1.00 41.19 88 LYS A N 1
ATOM 670 C CA . LYS A 1 88 ? -23.304 26.688 -26.935 1.00 41.19 88 LYS A CA 1
ATOM 671 C C . LYS A 1 88 ? -22.582 25.566 -26.155 1.00 41.19 88 LYS A C 1
ATOM 673 O O . LYS A 1 88 ? -22.624 25.532 -24.937 1.00 41.19 88 LYS A O 1
ATOM 678 N N . MET A 1 89 ? -21.862 24.731 -26.913 1.00 34.66 89 MET A N 1
ATOM 679 C CA . MET A 1 89 ? -20.653 23.969 -26.551 1.00 34.66 89 MET A CA 1
ATOM 680 C C . MET A 1 89 ? -20.759 22.910 -25.433 1.00 34.66 89 MET A C 1
ATOM 682 O O . MET A 1 89 ? -20.662 23.196 -24.244 1.00 34.66 89 MET A O 1
ATOM 686 N N . ALA A 1 90 ? -20.883 21.644 -25.845 1.00 36.28 90 ALA A N 1
ATOM 687 C CA . ALA A 1 90 ? -20.860 20.479 -24.967 1.00 36.28 90 ALA A CA 1
ATOM 688 C C . ALA A 1 90 ? -19.451 20.239 -24.394 1.00 36.28 90 ALA A C 1
ATOM 690 O O . ALA A 1 90 ? -18.639 19.521 -24.974 1.00 36.28 90 ALA A O 1
ATOM 691 N N . LYS A 1 91 ? -19.169 20.821 -23.226 1.00 35.97 91 LYS A N 1
ATOM 692 C CA . LYS A 1 91 ? -18.170 20.281 -22.302 1.00 35.97 91 LYS A CA 1
ATOM 693 C C . LYS A 1 91 ? -18.881 19.167 -21.537 1.00 35.97 91 LYS A C 1
ATOM 695 O O . LYS A 1 91 ? -19.802 19.440 -20.773 1.00 35.97 91 LYS A O 1
ATOM 700 N N . LYS A 1 92 ? -18.522 17.914 -21.816 1.00 34.44 92 LYS A N 1
ATOM 701 C CA . LYS A 1 92 ? -19.041 16.732 -21.120 1.00 34.44 92 LYS A CA 1
ATOM 702 C C . LYS A 1 92 ? -18.490 16.741 -19.687 1.00 34.44 92 LYS A C 1
ATOM 704 O O . LYS A 1 92 ? -17.508 16.072 -19.400 1.00 34.44 92 LYS A O 1
ATOM 709 N N . PHE A 1 93 ? -19.060 17.575 -18.822 1.00 37.75 93 PHE A N 1
ATOM 710 C CA . PHE A 1 93 ? -19.005 17.335 -17.388 1.00 37.75 93 PHE A CA 1
ATOM 711 C C . PHE A 1 93 ? -19.887 16.110 -17.156 1.00 37.75 93 PHE A C 1
ATOM 713 O O . PHE A 1 93 ? -21.085 16.152 -17.438 1.00 37.75 93 PHE A O 1
ATOM 720 N N . GLU A 1 94 ? -19.288 14.995 -16.745 1.00 41.75 94 GLU A N 1
ATOM 721 C CA . GLU A 1 94 ? -20.057 13.964 -16.056 1.00 41.75 94 GLU A CA 1
ATOM 722 C C . GLU A 1 94 ? -20.663 14.652 -14.836 1.00 41.75 94 GLU A C 1
ATOM 724 O O . GLU A 1 94 ? -19.942 15.100 -13.949 1.00 41.75 94 GLU A O 1
ATOM 729 N N . ALA A 1 95 ? -21.976 14.876 -14.873 1.00 50.44 95 ALA A N 1
ATOM 730 C CA . ALA A 1 95 ? -22.687 15.413 -13.730 1.00 50.44 95 ALA A CA 1
ATOM 731 C C . ALA A 1 95 ? -22.560 14.382 -12.606 1.00 50.44 95 ALA A C 1
ATOM 733 O O . ALA A 1 95 ? -22.975 13.234 -12.785 1.00 50.44 95 ALA A O 1
ATOM 734 N N . GLU A 1 96 ? -21.946 14.775 -11.491 1.00 57.31 96 GLU A N 1
ATOM 735 C CA . GLU A 1 96 ? -21.909 13.952 -10.287 1.00 57.31 96 GLU A CA 1
ATOM 736 C C . GLU A 1 96 ? -23.340 13.567 -9.912 1.00 57.31 96 GLU A C 1
ATOM 738 O O . GLU A 1 96 ? -24.242 14.403 -9.818 1.00 57.31 96 GLU A O 1
ATOM 743 N N . THR A 1 97 ? -23.559 12.263 -9.785 1.00 76.62 97 THR A N 1
ATOM 744 C CA . THR A 1 97 ? -24.867 11.719 -9.421 1.00 76.62 97 THR A CA 1
ATOM 745 C C . THR A 1 97 ? -25.196 12.079 -7.974 1.00 76.62 97 THR A C 1
ATOM 747 O O . THR A 1 97 ? -24.302 12.166 -7.132 1.00 76.62 97 THR A O 1
ATOM 750 N N . ILE A 1 98 ? -26.482 12.254 -7.663 1.00 70.19 98 ILE A N 1
ATOM 751 C CA . ILE A 1 98 ? -26.944 12.571 -6.302 1.00 70.19 98 ILE A CA 1
ATOM 752 C C . ILE A 1 98 ? -26.461 11.498 -5.315 1.00 70.19 98 ILE A C 1
ATOM 754 O O . ILE A 1 98 ? -26.071 11.815 -4.195 1.00 70.19 98 ILE A O 1
ATOM 758 N N . GLU A 1 99 ? -26.424 10.238 -5.747 1.00 69.62 99 GLU A N 1
ATOM 759 C CA . GLU A 1 99 ? -25.910 9.103 -4.987 1.00 69.62 99 GLU A CA 1
ATOM 760 C C . GLU A 1 99 ? -24.431 9.275 -4.624 1.00 69.62 99 GLU A C 1
ATOM 762 O O . GLU A 1 99 ? -24.044 9.009 -3.487 1.00 69.62 99 GLU A O 1
ATOM 767 N N . GLN A 1 100 ? -23.608 9.762 -5.556 1.00 72.12 100 GLN A N 1
ATOM 768 C CA . GLN A 1 100 ? -22.196 10.037 -5.297 1.00 72.12 100 GLN A CA 1
ATOM 769 C C . GLN A 1 100 ? -22.029 11.174 -4.280 1.00 72.12 100 GLN A C 1
ATOM 771 O O . GLN A 1 100 ? -21.269 11.018 -3.327 1.00 72.12 100 GLN A O 1
ATOM 776 N N . CYS A 1 101 ? -22.800 12.259 -4.405 1.00 67.88 101 CYS A N 1
ATOM 777 C CA . CYS A 1 101 ? -22.764 13.366 -3.444 1.00 67.88 101 CYS A CA 1
ATOM 778 C C . CYS A 1 101 ? -23.194 12.932 -2.032 1.00 67.88 101 CYS A C 1
ATOM 780 O O . CYS A 1 101 ? -22.605 13.360 -1.042 1.00 67.88 101 CYS A O 1
ATOM 782 N N . VAL A 1 102 ? -24.214 12.072 -1.923 1.00 68.56 102 VAL A N 1
ATOM 783 C CA . VAL A 1 102 ? -24.676 11.512 -0.641 1.00 68.56 102 VAL A CA 1
ATOM 784 C C . VAL A 1 102 ? -23.596 10.634 -0.007 1.00 68.56 102 VAL A C 1
ATOM 786 O O . VAL A 1 102 ? -23.357 10.739 1.195 1.00 68.56 102 VAL A O 1
ATOM 789 N N . LEU A 1 103 ? -22.932 9.785 -0.798 1.00 70.44 103 LEU A N 1
ATOM 790 C CA . LEU A 1 103 ? -21.847 8.932 -0.312 1.00 70.44 103 LEU A CA 1
ATOM 791 C C . LEU A 1 103 ? -20.645 9.756 0.157 1.00 70.44 103 LEU A C 1
ATOM 793 O O . LEU A 1 103 ? -20.114 9.482 1.229 1.00 70.44 103 LEU A O 1
ATOM 797 N N . GLU A 1 104 ? -20.247 10.779 -0.599 1.00 69.06 104 GLU A N 1
ATOM 798 C CA . GLU A 1 104 ? -19.139 11.667 -0.231 1.00 69.06 104 GLU A CA 1
ATOM 799 C C . GLU A 1 104 ? -19.450 12.470 1.038 1.00 69.06 104 GLU A C 1
ATOM 801 O O . GLU A 1 104 ? -18.616 12.530 1.938 1.00 69.06 104 GLU A O 1
ATOM 806 N N . ALA A 1 105 ? -20.672 12.994 1.175 1.00 67.19 105 ALA A N 1
ATOM 807 C CA . ALA A 1 105 ? -21.109 13.690 2.386 1.00 67.19 105 ALA A CA 1
ATOM 808 C C . ALA A 1 105 ? -21.216 12.769 3.619 1.00 67.19 105 ALA A C 1
ATOM 810 O O . ALA A 1 105 ? -21.212 13.255 4.751 1.00 67.19 105 ALA A O 1
ATOM 811 N N . ALA A 1 106 ? -21.328 11.449 3.424 1.00 70.88 106 ALA A N 1
ATOM 812 C CA . ALA A 1 106 ? -21.393 10.473 4.515 1.00 70.88 106 ALA A CA 1
ATOM 813 C C . ALA A 1 106 ? -20.012 10.099 5.055 1.00 70.88 106 ALA A C 1
ATOM 815 O O . ALA A 1 106 ? -19.900 9.664 6.206 1.00 70.88 106 ALA A O 1
ATOM 816 N N . VAL A 1 107 ? -18.963 10.236 4.239 1.00 74.62 107 VAL A N 1
ATOM 817 C CA . VAL A 1 107 ? -17.591 9.960 4.665 1.00 74.62 107 VAL A CA 1
ATOM 818 C C . VAL A 1 107 ? -17.160 11.072 5.626 1.00 74.62 107 VAL A C 1
ATOM 820 O O . VAL A 1 107 ? -17.140 12.240 5.241 1.00 74.62 107 VAL A O 1
ATOM 823 N N . PRO A 1 108 ? -16.802 10.754 6.884 1.00 69.56 108 PRO A N 1
ATOM 824 C CA . PRO A 1 108 ? -16.295 11.754 7.804 1.00 69.56 108 PRO A CA 1
ATOM 825 C C . PRO A 1 108 ? -15.030 12.362 7.201 1.00 69.56 108 PRO A C 1
ATOM 827 O O . PRO A 1 108 ? -14.199 11.629 6.659 1.00 69.56 108 PRO A O 1
ATOM 830 N N . GLY A 1 109 ? -14.863 13.682 7.315 1.00 66.31 109 GLY A N 1
ATOM 831 C CA . GLY A 1 109 ? -13.626 14.339 6.886 1.00 66.31 109 GLY A CA 1
ATOM 832 C C . GLY A 1 109 ? -12.402 13.655 7.504 1.00 66.31 109 GLY A C 1
ATOM 833 O O . GLY A 1 109 ? -12.489 13.114 8.607 1.00 66.31 109 GLY A O 1
ATOM 834 N N . GLU A 1 110 ? -11.265 13.660 6.809 1.00 66.19 110 GLU A N 1
ATOM 835 C CA . GLU A 1 110 ? -10.083 12.858 7.169 1.00 66.19 110 GLU A CA 1
ATOM 836 C C . GLU A 1 110 ? -9.627 13.061 8.625 1.00 66.19 110 GLU A C 1
ATOM 838 O O . GLU A 1 110 ? -9.383 12.091 9.347 1.00 66.19 110 GLU A O 1
ATOM 843 N N . ALA A 1 111 ? -9.659 14.312 9.100 1.00 61.59 111 ALA A N 1
ATOM 844 C CA . ALA A 1 111 ? -9.356 14.681 10.483 1.00 61.59 111 ALA A CA 1
ATOM 845 C C . ALA A 1 111 ? -10.284 14.025 11.524 1.00 61.59 111 ALA A C 1
ATOM 847 O O . ALA A 1 111 ? -9.886 13.846 12.667 1.00 61.59 111 ALA A O 1
ATOM 848 N N . ILE A 1 112 ? -11.510 13.652 11.152 1.00 73.50 112 ILE A N 1
ATOM 849 C CA . ILE A 1 112 ? -12.477 12.957 12.015 1.00 73.50 112 ILE A CA 1
ATOM 850 C C . ILE A 1 112 ? -12.409 11.441 11.783 1.00 73.50 112 ILE A C 1
ATOM 852 O O . ILE A 1 112 ? -12.505 10.674 12.743 1.00 73.50 112 ILE A O 1
ATOM 856 N N . ARG A 1 113 ? -12.215 11.002 10.530 1.00 79.25 113 ARG A N 1
ATOM 857 C CA . ARG A 1 113 ? -12.175 9.590 10.098 1.00 79.25 113 ARG A CA 1
ATOM 858 C C . ARG A 1 113 ? -11.131 8.773 10.858 1.00 79.25 113 ARG A C 1
ATOM 860 O O . ARG A 1 113 ? -11.406 7.619 11.195 1.00 79.25 113 ARG A O 1
ATOM 867 N N . PHE A 1 114 ? -9.990 9.392 11.172 1.00 80.00 114 PHE A N 1
ATOM 868 C CA . PHE A 1 114 ? -8.862 8.753 11.857 1.00 80.00 114 PHE A CA 1
ATOM 869 C C . PHE A 1 114 ? -8.570 9.306 13.265 1.00 80.00 114 PHE A C 1
ATOM 871 O O . PHE A 1 114 ? -7.639 8.846 13.923 1.00 80.00 114 PHE A O 1
ATOM 878 N N . ALA A 1 115 ? -9.355 10.263 13.774 1.00 74.62 115 ALA A N 1
ATOM 879 C CA . ALA A 1 115 ? -9.107 10.827 15.100 1.00 74.62 115 ALA A CA 1
ATOM 880 C C . ALA A 1 115 ? -9.534 9.895 16.239 1.00 74.62 115 ALA A C 1
ATOM 882 O O . ALA A 1 115 ? -10.628 9.320 16.244 1.00 74.62 115 ALA A O 1
ATOM 883 N N . VAL A 1 116 ? -8.706 9.862 17.281 1.00 66.19 116 VAL A N 1
ATOM 884 C CA . VAL A 1 116 ? -9.082 9.425 18.630 1.00 66.19 116 VAL A CA 1
ATOM 885 C C . VAL A 1 116 ? -9.560 10.665 19.375 1.00 66.19 116 VAL A C 1
ATOM 887 O O . VAL A 1 116 ? -8.810 11.625 19.518 1.00 66.19 116 VAL A O 1
ATOM 890 N N . THR A 1 117 ? -10.811 10.694 19.828 1.00 62.19 117 THR A N 1
ATOM 891 C CA . THR A 1 117 ? -11.251 11.765 20.738 1.00 62.19 117 THR A CA 1
ATOM 892 C C . THR A 1 117 ? -10.739 11.467 22.144 1.00 62.19 117 THR A C 1
ATOM 894 O O . THR A 1 117 ? -10.607 10.297 22.494 1.00 62.19 117 THR A O 1
ATOM 897 N N . ALA A 1 118 ? -10.503 12.493 22.973 1.00 47.47 118 ALA A N 1
ATOM 898 C CA . ALA A 1 118 ? -10.096 12.327 24.380 1.00 47.47 118 ALA A CA 1
ATOM 899 C C . ALA A 1 118 ? -10.996 11.332 25.146 1.00 47.47 118 ALA A C 1
ATOM 901 O O . ALA A 1 118 ? -10.540 10.589 26.008 1.00 47.47 118 ALA A O 1
ATOM 902 N N . TYR A 1 119 ? -12.262 11.251 24.741 1.00 46.91 119 TYR A N 1
ATOM 903 C CA . TYR A 1 119 ? -13.237 10.301 25.255 1.00 46.91 119 TYR A CA 1
ATOM 904 C C . TYR A 1 119 ? -12.983 8.851 24.808 1.00 46.91 119 TYR A C 1
ATOM 906 O O . TYR A 1 119 ? -13.182 7.956 25.598 1.00 46.91 119 TYR A O 1
ATOM 914 N N . THR A 1 120 ? -12.458 8.575 23.608 1.00 52.75 120 THR A N 1
ATOM 915 C CA . THR A 1 120 ? -12.163 7.196 23.137 1.00 52.75 120 THR A CA 1
ATOM 916 C C . THR A 1 120 ? -11.055 6.509 23.959 1.00 52.75 120 THR A C 1
ATOM 918 O O . THR A 1 120 ? -11.004 5.280 24.039 1.00 52.75 120 THR A O 1
ATOM 921 N N . LEU A 1 121 ? -10.156 7.287 24.573 1.00 47.97 121 LEU A N 1
ATOM 922 C CA . LEU A 1 121 ? -9.031 6.754 25.343 1.00 47.97 121 LEU A CA 1
ATOM 923 C C . LEU A 1 121 ? -9.397 6.409 26.794 1.00 47.97 121 LEU A C 1
ATOM 925 O O . LEU A 1 121 ? -8.695 5.588 27.369 1.00 47.97 121 LEU A O 1
ATOM 929 N N . GLY A 1 122 ? -10.492 6.952 27.342 1.00 37.72 122 GLY A N 1
ATOM 930 C CA . GLY A 1 122 ? -11.001 6.636 28.680 1.00 37.72 122 GLY A CA 1
ATOM 931 C C . GLY A 1 122 ? -9.949 6.741 29.793 1.00 37.72 122 GLY A C 1
ATOM 932 O O . GLY A 1 122 ? -9.304 5.748 30.107 1.00 37.72 122 GLY A O 1
ATOM 933 N N . ASN A 1 123 ? -9.811 7.935 30.390 1.00 36.97 123 ASN A N 1
ATOM 934 C CA . ASN A 1 123 ? -9.089 8.264 31.635 1.00 36.97 123 ASN A CA 1
ATOM 935 C C . ASN A 1 123 ? -8.422 7.085 32.374 1.00 36.97 123 ASN A C 1
ATOM 937 O O . ASN A 1 123 ? -8.954 6.565 33.358 1.00 36.97 123 ASN A O 1
ATOM 941 N N . ALA A 1 124 ? -7.201 6.753 31.969 1.00 36.66 124 ALA A N 1
ATOM 942 C CA . ALA A 1 124 ? -6.208 6.207 32.876 1.00 36.66 124 ALA A CA 1
ATOM 943 C C . ALA A 1 124 ? -5.367 7.397 33.333 1.00 36.66 124 ALA A C 1
ATOM 945 O O . ALA A 1 124 ? -4.464 7.789 32.613 1.00 36.66 124 ALA A O 1
ATOM 946 N N . ASP A 1 125 ? -5.809 8.067 34.400 1.00 32.53 125 ASP A N 1
ATOM 947 C CA . ASP A 1 125 ? -4.977 8.794 35.372 1.00 32.53 125 ASP A CA 1
ATOM 948 C C . ASP A 1 125 ? -5.885 9.691 36.220 1.00 32.53 125 ASP A C 1
ATOM 950 O O . ASP A 1 125 ? -6.313 10.779 35.830 1.00 32.53 125 ASP A O 1
ATOM 954 N N . ARG A 1 126 ? -6.218 9.206 37.418 1.00 39.03 126 ARG A N 1
ATOM 955 C CA . ARG A 1 126 ? -6.643 10.093 38.496 1.00 39.03 126 ARG A CA 1
ATOM 956 C C . ARG A 1 126 ? -5.383 10.637 39.167 1.00 39.03 126 ARG A C 1
ATOM 958 O O . ARG A 1 126 ? -4.594 9.864 39.691 1.00 39.03 126 ARG A O 1
ATOM 965 N N . GLU A 1 127 ? -5.311 11.967 39.175 1.00 38.47 127 GLU A N 1
ATOM 966 C CA . GLU A 1 127 ? -4.491 12.845 40.023 1.00 38.47 127 GLU A CA 1
ATOM 967 C C . GLU A 1 127 ? -2.997 13.006 39.693 1.00 38.47 127 GLU A C 1
ATOM 969 O O . GLU A 1 127 ? -2.138 12.360 40.278 1.00 38.47 127 GLU A O 1
ATOM 974 N N . ALA A 1 128 ? -2.683 14.047 38.911 1.00 32.12 128 ALA A N 1
ATOM 975 C CA . ALA A 1 128 ? -1.736 15.090 39.322 1.00 32.12 128 ALA A CA 1
ATOM 976 C C . ALA A 1 128 ? -1.957 16.369 38.490 1.00 32.12 128 ALA A C 1
ATOM 978 O O . ALA A 1 128 ? -2.109 16.328 37.274 1.00 32.12 128 ALA A O 1
ATOM 979 N N . LYS A 1 129 ? -2.023 17.513 39.174 1.00 36.25 129 LYS A N 1
ATOM 980 C CA . LYS A 1 129 ? -2.229 18.860 38.618 1.00 36.25 129 LYS A CA 1
ATOM 981 C C . LYS A 1 129 ? -1.050 19.300 37.737 1.00 36.25 129 LYS A C 1
ATOM 983 O O . LYS A 1 129 ? 0.085 19.071 38.138 1.00 36.25 129 LYS A O 1
ATOM 988 N N . SER A 1 130 ? -1.313 20.059 36.670 1.00 31.17 130 SER A N 1
ATOM 989 C CA . SER A 1 130 ? -0.804 21.435 36.461 1.00 31.17 130 SER A CA 1
ATOM 990 C C . SER A 1 130 ? -0.993 21.887 35.006 1.00 31.17 130 SER A C 1
ATOM 992 O O . SER A 1 130 ? -0.914 21.084 34.085 1.00 31.17 130 SER A O 1
ATOM 994 N N . ASP A 1 131 ? -1.252 23.185 34.865 1.00 34.12 131 ASP A N 1
ATOM 995 C CA . ASP A 1 131 ? -1.688 23.939 33.690 1.00 34.12 131 ASP A CA 1
ATOM 996 C C . ASP A 1 131 ? -0.814 23.884 32.425 1.00 34.12 131 ASP A C 1
ATOM 998 O O . ASP A 1 131 ? 0.408 23.758 32.479 1.00 34.12 131 ASP A O 1
ATOM 1002 N N . ASP A 1 132 ? -1.525 24.176 31.328 1.00 34.31 132 ASP A N 1
ATOM 1003 C CA . ASP A 1 132 ? -1.123 24.900 30.114 1.00 34.31 132 ASP A CA 1
ATOM 1004 C C . ASP A 1 132 ? -0.966 24.067 28.830 1.00 34.31 132 ASP A C 1
ATOM 1006 O O . ASP A 1 132 ? 0.090 23.542 28.493 1.00 34.31 132 ASP A O 1
ATOM 1010 N N . SER A 1 133 ? -2.058 23.980 28.064 1.00 30.88 133 SER A N 1
ATOM 1011 C CA . SER A 1 133 ? -2.014 24.233 26.618 1.00 30.88 133 SER A CA 1
ATOM 1012 C C . SER A 1 133 ? -3.425 24.447 26.059 1.00 30.88 133 SER A C 1
ATOM 1014 O O . SER A 1 133 ? -4.399 23.787 26.418 1.00 30.88 133 SER A O 1
ATOM 1016 N N . SER A 1 134 ? -3.516 25.446 25.191 1.00 30.73 134 SER A N 1
ATOM 1017 C CA . SER A 1 134 ? -4.708 26.043 24.598 1.00 30.73 134 SER A CA 1
ATOM 1018 C C . SER A 1 134 ? -5.660 25.049 23.921 1.00 30.73 134 SER A C 1
ATOM 1020 O O . SER A 1 134 ? -5.383 24.544 22.831 1.00 30.73 134 SER A O 1
ATOM 1022 N N . ILE A 1 135 ? -6.841 24.866 24.515 1.00 31.97 135 ILE A N 1
ATOM 1023 C CA . ILE A 1 135 ? -8.011 24.272 23.863 1.00 31.97 135 ILE A CA 1
ATOM 1024 C C . ILE A 1 135 ? -8.684 25.357 23.022 1.00 31.97 135 ILE A C 1
ATOM 1026 O O . ILE A 1 135 ? -9.305 26.282 23.549 1.00 31.97 135 ILE A O 1
ATOM 1030 N N . VAL A 1 136 ? -8.573 25.242 21.700 1.00 30.59 136 VAL A N 1
ATOM 1031 C CA . VAL A 1 136 ? -9.387 26.031 20.773 1.00 30.59 136 VAL A CA 1
ATOM 1032 C C . VAL A 1 136 ? -10.755 25.358 20.683 1.00 30.59 136 VAL A C 1
ATOM 1034 O O . VAL A 1 136 ? -10.949 24.395 19.944 1.00 30.59 136 VAL A O 1
ATOM 1037 N N . ASN A 1 137 ? -11.696 25.847 21.489 1.00 29.83 137 ASN A N 1
ATOM 1038 C CA . ASN A 1 137 ? -13.115 25.528 21.369 1.00 29.83 137 ASN A CA 1
ATOM 1039 C C . ASN A 1 137 ? -13.640 26.075 20.034 1.00 29.83 137 ASN A C 1
ATOM 1041 O O . ASN A 1 137 ? -13.750 27.290 19.869 1.00 29.83 137 ASN A O 1
ATOM 1045 N N . PHE A 1 138 ? -14.028 25.190 19.116 1.00 32.28 138 PHE A N 1
ATOM 1046 C CA . PHE A 1 138 ? -14.963 25.538 18.048 1.00 32.28 138 PHE A CA 1
ATOM 1047 C C . PHE A 1 138 ? -16.360 25.061 18.437 1.00 32.28 138 PHE A C 1
ATOM 1049 O O . PHE A 1 138 ? -16.569 23.897 18.772 1.00 32.28 138 PHE A O 1
ATOM 1056 N N . GLY A 1 139 ? -17.272 26.031 18.471 1.00 29.94 139 GLY A N 1
ATOM 1057 C CA . GLY A 1 139 ? -18.615 25.932 19.016 1.00 29.94 139 GLY A CA 1
ATOM 1058 C C . GLY A 1 139 ? -19.566 25.013 18.251 1.00 29.94 139 GLY A C 1
ATOM 1059 O O . GLY A 1 139 ? -19.461 24.791 17.048 1.00 29.94 139 GLY A O 1
ATOM 1060 N N . ASP A 1 140 ? -20.504 24.536 19.053 1.00 36.22 140 ASP A N 1
ATOM 1061 C CA . ASP A 1 140 ? -21.584 23.579 18.871 1.00 36.22 140 ASP A CA 1
ATOM 1062 C C . ASP A 1 140 ? -22.777 24.143 18.069 1.00 36.22 140 ASP A C 1
ATOM 1064 O O . ASP A 1 140 ? -23.170 25.290 18.294 1.00 36.22 140 ASP A O 1
ATOM 1068 N N . ASN A 1 141 ? -23.364 23.345 17.161 1.00 34.06 141 ASN A N 1
ATOM 1069 C CA . ASN A 1 141 ? -24.809 23.040 17.155 1.00 34.06 141 ASN A CA 1
ATOM 1070 C C . ASN A 1 141 ? -25.248 22.202 15.936 1.00 34.06 141 ASN A C 1
ATOM 1072 O O . ASN A 1 141 ? -25.447 22.722 14.838 1.00 34.06 141 ASN A O 1
ATOM 1076 N N . SER A 1 142 ? -25.492 20.909 16.170 1.00 34.00 142 SER A N 1
ATOM 1077 C CA . SER A 1 142 ? -26.742 20.175 15.858 1.00 34.00 142 SER A CA 1
ATOM 1078 C C . SER A 1 142 ? -26.468 18.675 15.676 1.00 34.00 142 SER A C 1
ATOM 1080 O O . SER A 1 142 ? -25.972 18.230 14.647 1.00 34.00 142 SER A O 1
ATOM 1082 N N . GLY A 1 143 ? -26.796 17.887 16.707 1.00 30.30 143 GLY A N 1
ATOM 1083 C CA . GLY A 1 143 ? -26.695 16.419 16.691 1.00 30.30 143 GLY A CA 1
ATOM 1084 C C . GLY A 1 143 ? -25.989 15.850 17.919 1.00 30.30 143 GLY A C 1
ATOM 1085 O O . GLY A 1 143 ? -24.903 15.294 17.807 1.00 30.30 143 GLY A O 1
ATOM 1086 N N . GLY A 1 144 ? -26.582 16.054 19.097 1.00 29.73 144 GLY A N 1
ATOM 1087 C CA . GLY A 1 144 ? -25.987 15.814 20.411 1.00 29.73 144 GLY A CA 1
ATOM 1088 C C . GLY A 1 144 ? -25.341 14.442 20.647 1.00 29.73 144 GLY A C 1
ATOM 1089 O O . GLY A 1 144 ? -25.864 13.404 20.260 1.00 29.73 144 GLY A O 1
ATOM 1090 N N . ILE A 1 145 ? -24.227 14.479 21.386 1.00 41.06 145 ILE A N 1
ATOM 1091 C CA . ILE A 1 145 ? -23.891 13.574 22.499 1.00 41.06 145 ILE A CA 1
ATOM 1092 C C . ILE A 1 145 ? -24.333 12.114 22.283 1.00 41.06 145 ILE A C 1
ATOM 1094 O O . ILE A 1 145 ? -25.173 11.577 23.004 1.00 41.06 145 ILE A O 1
ATOM 1098 N N . ALA A 1 146 ? -23.722 11.433 21.317 1.00 36.50 146 ALA A N 1
ATOM 1099 C CA . ALA A 1 146 ? -23.712 9.979 21.292 1.00 36.50 146 ALA A CA 1
ATOM 1100 C C . ALA A 1 146 ? -22.388 9.505 21.903 1.00 36.50 146 ALA A C 1
ATOM 1102 O O . ALA A 1 146 ? -21.330 9.558 21.282 1.00 36.50 146 ALA A O 1
ATOM 1103 N N . ASN A 1 147 ? -22.489 9.122 23.178 1.00 45.16 147 ASN A N 1
ATOM 1104 C CA . ASN A 1 147 ? -21.560 8.366 24.018 1.00 45.16 147 ASN A CA 1
ATOM 1105 C C . ASN A 1 147 ? -20.342 7.734 23.318 1.00 45.16 147 ASN A C 1
ATOM 1107 O O . ASN A 1 147 ? -20.471 7.095 22.278 1.00 45.16 147 ASN A O 1
ATOM 1111 N N . GLU A 1 148 ? -19.207 7.725 24.018 1.00 49.31 148 GLU A N 1
ATOM 1112 C CA . GLU A 1 148 ? -18.010 6.880 23.810 1.00 49.31 148 GLU A CA 1
ATOM 1113 C C . GLU A 1 148 ? -18.328 5.405 23.439 1.00 49.31 148 GLU A C 1
ATOM 1115 O O . GLU A 1 148 ? -17.559 4.733 22.757 1.00 49.31 148 GLU A O 1
ATOM 1120 N N . VAL A 1 149 ? -19.521 4.927 23.811 1.00 50.75 149 VAL A N 1
ATOM 1121 C CA . VAL A 1 149 ? -20.112 3.608 23.517 1.00 50.75 149 VAL A CA 1
ATOM 1122 C C . VAL A 1 149 ? -20.644 3.459 22.078 1.00 50.75 149 VAL A C 1
ATOM 1124 O O . VAL A 1 149 ? -20.968 2.351 21.672 1.00 50.75 149 VAL A O 1
ATOM 1127 N N . SER A 1 150 ? -20.754 4.529 21.291 1.00 70.19 150 SER A N 1
ATOM 1128 C CA . SER A 1 150 ? -21.469 4.532 20.002 1.00 70.19 150 SER A CA 1
ATOM 1129 C C . SER A 1 150 ? -20.581 4.663 18.763 1.00 70.19 150 SER A C 1
ATOM 1131 O O . SER A 1 150 ? -21.062 4.439 17.652 1.00 70.19 150 SER A O 1
ATOM 1133 N N . ILE A 1 151 ? -19.291 4.994 18.917 1.00 84.81 151 ILE A N 1
ATOM 1134 C CA . ILE A 1 151 ? -18.395 5.147 17.763 1.00 84.81 151 ILE A CA 1
ATOM 1135 C C . ILE A 1 151 ? -18.092 3.763 17.190 1.00 84.81 151 ILE A C 1
ATOM 1137 O O . ILE A 1 151 ? -17.354 2.970 17.782 1.00 84.81 151 ILE A O 1
ATOM 1141 N N . LEU A 1 152 ? -18.674 3.488 16.026 1.00 90.56 152 LEU A N 1
ATOM 1142 C CA . LEU A 1 152 ? -18.439 2.270 15.266 1.00 90.56 152 LEU A CA 1
ATOM 1143 C C . LEU A 1 152 ? -17.205 2.425 14.381 1.00 90.56 152 LEU A C 1
ATOM 1145 O O . LEU A 1 152 ? -17.095 3.361 13.587 1.00 90.56 152 LEU A O 1
ATOM 1149 N N . TRP A 1 153 ? -16.315 1.450 14.477 1.00 93.19 153 TRP A N 1
ATOM 1150 C CA . TRP A 1 153 ? -15.099 1.331 13.687 1.00 93.19 153 TRP A CA 1
ATOM 1151 C C . TRP A 1 153 ? -15.241 0.201 12.676 1.00 93.19 153 TRP A C 1
ATOM 1153 O O . TRP A 1 153 ? -15.925 -0.790 12.936 1.00 93.19 153 TRP A O 1
ATOM 1163 N N . ARG A 1 154 ? -14.579 0.347 11.531 1.00 93.56 154 ARG A N 1
ATOM 1164 C CA . ARG A 1 154 ? -14.501 -0.659 10.466 1.00 93.56 154 ARG A CA 1
ATOM 1165 C C . ARG A 1 154 ? -13.068 -0.787 9.958 1.00 93.56 154 ARG A C 1
ATOM 1167 O O . ARG A 1 154 ? -12.252 0.117 10.142 1.00 93.56 154 ARG A O 1
ATOM 1174 N N . ALA A 1 155 ? -12.777 -1.894 9.282 1.00 94.06 155 ALA A N 1
ATOM 1175 C CA . ALA A 1 155 ? -11.546 -2.029 8.511 1.00 94.06 155 ALA A CA 1
ATOM 1176 C C . ALA A 1 155 ? -11.553 -1.061 7.313 1.00 94.06 155 ALA A C 1
ATOM 1178 O O . ALA A 1 155 ? -12.547 -0.971 6.583 1.00 94.06 155 ALA A O 1
ATOM 1179 N N . ASN A 1 156 ? -10.437 -0.366 7.097 1.00 91.94 156 ASN A N 1
ATOM 1180 C CA . ASN A 1 156 ? -10.244 0.512 5.950 1.00 91.94 156 ASN A CA 1
ATOM 1181 C C . ASN A 1 156 ? -9.681 -0.281 4.762 1.00 91.94 156 ASN A C 1
ATOM 1183 O O . ASN A 1 156 ? -8.468 -0.421 4.597 1.00 91.94 156 ASN A O 1
ATOM 1187 N N . PHE A 1 157 ? -10.568 -0.798 3.913 1.00 88.81 157 PHE A N 1
ATOM 1188 C CA . PHE A 1 157 ? -10.176 -1.571 2.731 1.00 88.81 157 PHE A CA 1
ATOM 1189 C C . PHE A 1 157 ? -9.339 -0.777 1.722 1.00 88.81 157 PHE A C 1
ATOM 1191 O O . PHE A 1 157 ? -8.558 -1.384 0.992 1.00 88.81 157 PHE A O 1
ATOM 1198 N N . GLU A 1 158 ? -9.458 0.551 1.681 1.00 88.06 158 GLU A N 1
ATOM 1199 C CA . GLU A 1 158 ? -8.664 1.372 0.764 1.00 88.06 158 GLU A CA 1
ATOM 1200 C C . GLU A 1 158 ? -7.178 1.293 1.110 1.00 88.06 158 GLU A C 1
ATOM 1202 O O . GLU A 1 158 ? -6.357 1.093 0.217 1.00 88.06 158 GLU A O 1
ATOM 1207 N N . GLU A 1 159 ? -6.835 1.352 2.400 1.00 87.31 159 GLU A N 1
ATOM 1208 C CA . GLU A 1 159 ? -5.450 1.212 2.858 1.00 87.31 159 GLU A CA 1
ATOM 1209 C C . GLU A 1 159 ? -4.903 -0.199 2.608 1.00 87.31 159 GLU A C 1
ATOM 1211 O O . GLU A 1 159 ? -3.771 -0.344 2.146 1.00 87.31 159 GLU A O 1
ATOM 1216 N N . PHE A 1 160 ? -5.715 -1.245 2.801 1.00 89.38 160 PHE A N 1
ATOM 1217 C CA . PHE A 1 160 ? -5.307 -2.612 2.455 1.00 89.38 160 PHE A CA 1
ATOM 1218 C C . PHE A 1 160 ? -5.014 -2.765 0.962 1.00 89.38 160 PHE A C 1
ATOM 1220 O O . PHE A 1 160 ? -3.976 -3.311 0.591 1.00 89.38 160 PHE A O 1
ATOM 1227 N N . ILE A 1 161 ? -5.903 -2.274 0.094 1.00 88.62 161 ILE A N 1
ATOM 1228 C CA . ILE A 1 161 ? -5.709 -2.363 -1.357 1.00 88.62 161 ILE A CA 1
ATOM 1229 C C . ILE A 1 161 ? -4.499 -1.524 -1.783 1.00 88.62 161 ILE A C 1
ATOM 1231 O O . ILE A 1 161 ? -3.700 -1.990 -2.596 1.00 88.62 161 ILE A O 1
ATOM 12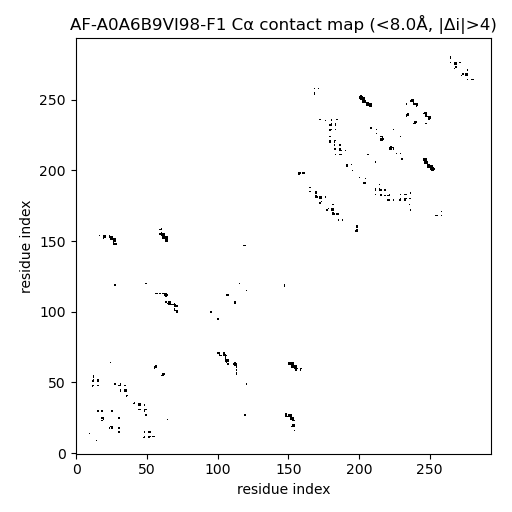35 N N . ARG A 1 162 ? -4.321 -0.325 -1.213 1.00 86.75 162 ARG A N 1
ATOM 1236 C CA . ARG A 1 162 ? -3.153 0.533 -1.453 1.00 86.75 162 ARG A CA 1
ATOM 1237 C C . ARG A 1 162 ? -1.856 -0.202 -1.112 1.00 86.75 162 ARG A C 1
ATOM 1239 O O . ARG A 1 162 ? -0.973 -0.283 -1.966 1.00 86.75 162 ARG A O 1
ATOM 1246 N N . HIS A 1 163 ? -1.778 -0.793 0.082 1.00 88.25 163 HIS A N 1
ATOM 1247 C CA . HIS A 1 163 ? -0.607 -1.537 0.541 1.00 88.25 163 HIS A CA 1
ATOM 1248 C C . HIS A 1 163 ? -0.329 -2.778 -0.320 1.00 88.25 163 HIS A C 1
ATOM 1250 O O . HIS A 1 163 ? 0.806 -2.995 -0.743 1.00 88.25 163 HIS A O 1
ATOM 1256 N N . LEU A 1 164 ? -1.359 -3.572 -0.637 1.00 89.19 164 LEU A N 1
ATOM 1257 C CA . LEU A 1 164 ? -1.222 -4.750 -1.500 1.00 89.19 164 LEU A CA 1
ATOM 1258 C C . LEU A 1 164 ? -0.752 -4.377 -2.906 1.00 89.19 164 LEU A C 1
ATOM 1260 O O . LEU A 1 164 ? 0.134 -5.039 -3.442 1.00 89.19 164 LEU A O 1
ATOM 1264 N N . ARG A 1 165 ? -1.298 -3.303 -3.487 1.00 87.50 165 ARG A N 1
ATOM 1265 C CA . ARG A 1 165 ? -0.844 -2.773 -4.776 1.00 87.50 165 ARG A CA 1
ATOM 1266 C C . ARG A 1 165 ? 0.627 -2.381 -4.694 1.00 87.50 165 ARG A C 1
ATOM 1268 O O . ARG A 1 165 ? 1.401 -2.848 -5.516 1.00 87.50 165 ARG A O 1
ATOM 1275 N N . HIS A 1 166 ? 1.030 -1.568 -3.714 1.00 90.00 166 HIS A N 1
ATOM 1276 C CA . HIS A 1 166 ? 2.432 -1.155 -3.565 1.00 90.00 166 HIS A CA 1
ATOM 1277 C C . HIS A 1 166 ? 3.371 -2.358 -3.453 1.00 90.00 166 HIS A C 1
ATOM 1279 O O . HIS A 1 166 ? 4.351 -2.441 -4.190 1.00 90.00 166 HIS A O 1
ATOM 1285 N N . LYS A 1 167 ? 3.022 -3.327 -2.600 1.00 90.69 167 LYS A N 1
ATOM 1286 C CA . LYS A 1 167 ? 3.789 -4.563 -2.427 1.00 90.69 167 LYS A CA 1
ATOM 1287 C C . LYS A 1 167 ? 3.916 -5.346 -3.734 1.00 90.69 167 LYS A C 1
ATOM 12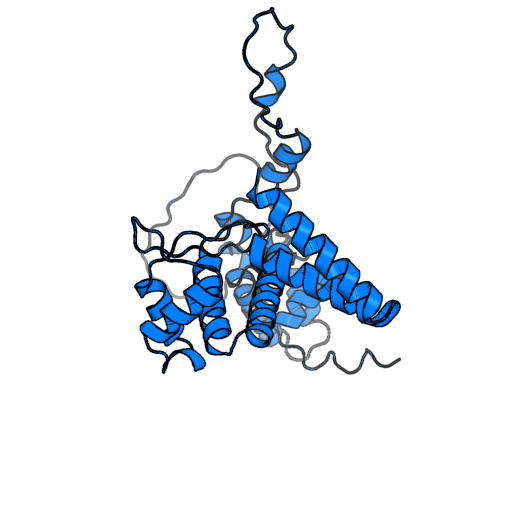89 O O . LYS A 1 167 ? 5.018 -5.756 -4.090 1.00 90.69 167 LYS A O 1
ATOM 1294 N N . LEU A 1 168 ? 2.811 -5.520 -4.459 1.00 88.88 168 LEU A N 1
ATOM 1295 C CA . LEU A 1 168 ? 2.797 -6.239 -5.730 1.00 88.88 168 LEU A CA 1
ATOM 1296 C C . LEU A 1 168 ? 3.640 -5.528 -6.789 1.00 88.88 168 LEU A C 1
ATOM 1298 O O . LEU A 1 168 ? 4.404 -6.193 -7.479 1.00 88.88 168 LEU A O 1
ATOM 1302 N N . LEU A 1 169 ? 3.558 -4.197 -6.894 1.00 89.06 169 LEU A N 1
ATOM 1303 C CA . LEU A 1 169 ? 4.369 -3.437 -7.849 1.00 89.06 169 LEU A CA 1
ATOM 1304 C C . LEU A 1 169 ? 5.866 -3.595 -7.558 1.00 89.06 169 LEU A C 1
ATOM 1306 O O . LEU A 1 169 ? 6.637 -3.879 -8.468 1.00 89.06 169 LEU A O 1
ATOM 1310 N N . VAL A 1 170 ? 6.275 -3.485 -6.292 1.00 92.50 170 VAL A N 1
ATOM 1311 C CA . VAL A 1 170 ? 7.679 -3.668 -5.889 1.00 92.50 170 VAL A CA 1
ATOM 1312 C C . VAL A 1 170 ? 8.163 -5.089 -6.179 1.00 92.50 170 VAL A C 1
ATOM 1314 O O . VAL A 1 170 ? 9.255 -5.269 -6.714 1.00 92.50 170 VAL A O 1
ATOM 1317 N N . GLU A 1 171 ? 7.369 -6.109 -5.846 1.00 92.06 171 GLU A N 1
ATOM 1318 C CA . GLU A 1 171 ? 7.722 -7.504 -6.130 1.00 92.06 171 GLU A CA 1
ATOM 1319 C C . GLU A 1 171 ? 7.763 -7.807 -7.632 1.00 92.06 171 GLU A C 1
ATOM 1321 O O . GLU A 1 171 ? 8.604 -8.601 -8.059 1.00 92.06 171 GLU A O 1
ATOM 1326 N N . ASN A 1 172 ? 6.892 -7.184 -8.432 1.00 89.06 172 ASN A N 1
ATOM 1327 C CA . ASN A 1 172 ? 6.888 -7.354 -9.881 1.00 89.06 172 ASN A CA 1
ATOM 1328 C C . ASN A 1 172 ? 8.132 -6.733 -10.517 1.00 89.06 172 ASN A C 1
ATOM 1330 O O . ASN A 1 172 ? 8.871 -7.410 -11.230 1.00 89.06 172 ASN A O 1
ATOM 1334 N N . GLU A 1 173 ? 8.423 -5.473 -10.187 1.00 89.62 173 GLU A N 1
ATOM 1335 C CA . GLU A 1 173 ? 9.604 -4.788 -10.712 1.00 89.62 173 GLU A CA 1
ATOM 1336 C C . GLU A 1 173 ? 10.905 -5.436 -10.241 1.00 89.62 173 GLU A C 1
ATOM 1338 O O . GLU A 1 173 ? 11.853 -5.504 -11.015 1.00 89.62 173 GLU A O 1
ATOM 1343 N N . ARG A 1 174 ? 10.947 -6.004 -9.028 1.00 93.81 174 ARG A N 1
ATOM 1344 C CA . ARG A 1 174 ? 12.102 -6.798 -8.578 1.00 93.81 174 ARG A CA 1
ATOM 1345 C C . ARG A 1 174 ? 12.380 -7.989 -9.495 1.00 93.81 174 ARG A C 1
ATOM 1347 O O . ARG A 1 174 ? 13.537 -8.288 -9.763 1.00 93.81 174 ARG A O 1
ATOM 1354 N N . LYS A 1 175 ? 11.334 -8.686 -9.952 1.00 90.69 175 LYS A N 1
ATOM 1355 C CA . LYS A 1 175 ? 11.467 -9.854 -10.841 1.00 90.69 175 LYS A CA 1
ATOM 1356 C C . LYS A 1 175 ? 11.844 -9.459 -12.265 1.00 90.69 175 LYS A C 1
ATOM 1358 O O . LYS A 1 175 ? 12.538 -10.218 -12.933 1.00 90.69 175 LYS A O 1
ATOM 1363 N N . ARG A 1 176 ? 11.337 -8.318 -12.732 1.00 87.81 176 ARG A N 1
ATOM 1364 C CA . ARG A 1 176 ? 11.496 -7.856 -14.114 1.00 87.81 176 ARG A CA 1
ATOM 1365 C C . ARG A 1 176 ? 12.791 -7.084 -14.348 1.00 87.81 176 ARG A C 1
ATOM 1367 O O . ARG A 1 176 ? 13.377 -7.191 -15.420 1.00 87.81 176 ARG A O 1
ATOM 1374 N N . LEU A 1 177 ? 13.194 -6.286 -13.366 1.00 90.31 177 LEU A N 1
ATOM 1375 C CA . LEU A 1 177 ? 14.369 -5.429 -13.406 1.00 90.31 177 LEU A CA 1
ATOM 1376 C C . LEU A 1 177 ? 15.414 -5.982 -12.433 1.00 90.31 177 LEU A C 1
ATOM 1378 O O . LEU A 1 177 ? 16.042 -7.000 -12.707 1.00 90.31 177 LEU A O 1
ATOM 1382 N N . ASP A 1 178 ? 15.607 -5.316 -11.298 1.00 93.38 178 ASP A N 1
ATOM 1383 C CA . ASP A 1 178 ? 16.577 -5.701 -10.285 1.00 93.38 178 ASP A CA 1
ATOM 1384 C C . ASP A 1 178 ? 16.188 -5.174 -8.889 1.00 93.38 178 ASP A C 1
ATOM 1386 O O . ASP A 1 178 ? 15.228 -4.413 -8.717 1.00 93.38 178 ASP A O 1
ATOM 1390 N N . ASP A 1 179 ? 16.953 -5.570 -7.868 1.00 93.50 179 ASP A N 1
ATOM 1391 C CA . ASP A 1 179 ? 16.735 -5.140 -6.481 1.00 93.50 179 ASP A CA 1
ATOM 1392 C C . ASP A 1 179 ? 16.907 -3.628 -6.278 1.00 93.50 179 ASP A C 1
ATOM 1394 O O . ASP A 1 179 ? 16.272 -3.043 -5.396 1.00 93.50 179 ASP A O 1
ATOM 1398 N N . GLY A 1 180 ? 17.734 -2.973 -7.097 1.00 93.19 180 GLY A N 1
ATOM 1399 C CA . GLY A 1 180 ? 17.942 -1.528 -7.041 1.00 93.19 180 GLY A CA 1
ATOM 1400 C C . GLY A 1 180 ? 16.723 -0.761 -7.549 1.00 93.19 180 GLY A C 1
ATOM 1401 O O . GLY A 1 180 ? 16.324 0.229 -6.932 1.00 93.19 180 GLY A O 1
ATOM 1402 N N . ALA A 1 181 ? 16.090 -1.231 -8.622 1.00 93.06 181 ALA A N 1
ATOM 1403 C CA . ALA A 1 181 ? 14.838 -0.692 -9.137 1.00 93.06 181 ALA A CA 1
ATOM 1404 C C . ALA A 1 181 ? 13.691 -0.918 -8.145 1.00 93.06 181 ALA A C 1
ATOM 1406 O O . ALA A 1 181 ? 12.961 0.021 -7.829 1.00 93.06 181 ALA A O 1
ATOM 1407 N N . ALA A 1 182 ? 13.593 -2.119 -7.570 1.00 94.44 182 ALA A N 1
ATOM 1408 C CA . ALA A 1 182 ? 12.587 -2.441 -6.560 1.00 94.44 182 ALA A CA 1
ATOM 1409 C C . ALA A 1 182 ? 12.721 -1.583 -5.292 1.00 94.44 182 ALA A C 1
ATOM 1411 O O . ALA A 1 182 ? 11.727 -1.067 -4.784 1.00 94.44 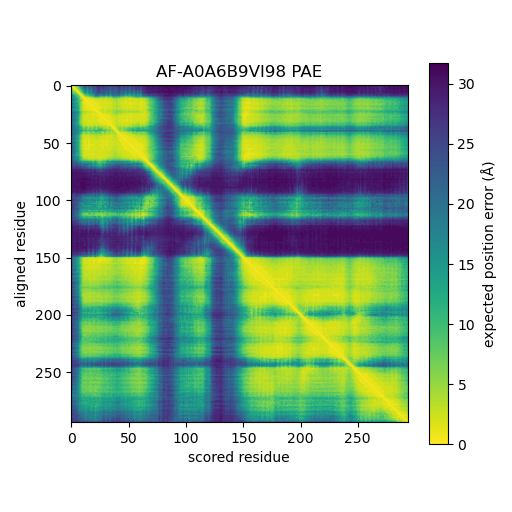182 ALA A O 1
ATOM 1412 N N . THR A 1 183 ? 13.949 -1.398 -4.799 1.00 95.38 183 THR A N 1
ATOM 1413 C CA . THR A 1 183 ? 14.230 -0.541 -3.635 1.00 95.38 183 THR A CA 1
ATOM 1414 C C . THR A 1 183 ? 13.875 0.914 -3.936 1.00 95.38 183 THR A C 1
ATOM 1416 O O . THR A 1 183 ? 13.188 1.553 -3.144 1.00 95.38 183 THR A O 1
ATOM 1419 N N . THR A 1 184 ? 14.262 1.410 -5.117 1.00 94.75 184 THR A N 1
ATOM 1420 C CA . THR A 1 184 ? 13.938 2.773 -5.571 1.00 94.75 184 THR A CA 1
ATOM 1421 C C . THR A 1 184 ? 12.427 2.992 -5.635 1.00 94.75 184 THR A C 1
ATOM 1423 O O . THR A 1 184 ? 11.920 3.963 -5.076 1.00 94.75 184 THR A O 1
ATOM 1426 N N . LEU A 1 185 ? 11.695 2.069 -6.266 1.00 93.56 185 LEU A N 1
ATOM 1427 C CA . LEU A 1 185 ? 10.239 2.130 -6.359 1.00 93.56 185 LEU A CA 1
ATOM 1428 C C . LEU A 1 185 ? 9.587 2.089 -4.973 1.00 93.56 185 LEU A C 1
ATOM 1430 O O . LEU A 1 185 ? 8.701 2.894 -4.708 1.00 93.56 185 LEU A O 1
ATOM 1434 N N . SER A 1 186 ? 10.038 1.198 -4.083 1.00 93.94 186 SER A N 1
ATOM 1435 C CA . SER A 1 186 ? 9.502 1.091 -2.721 1.00 93.94 186 SER A CA 1
ATOM 1436 C C . SER A 1 186 ? 9.611 2.417 -1.972 1.00 93.94 186 SER A C 1
ATOM 1438 O O . SER A 1 186 ? 8.611 2.903 -1.454 1.00 93.94 186 SER A O 1
ATOM 1440 N N . SER A 1 187 ? 10.790 3.045 -1.986 1.00 93.44 187 SER A N 1
ATOM 1441 C CA . SER A 1 187 ? 11.002 4.340 -1.333 1.00 93.44 187 SER A CA 1
ATOM 1442 C C . SER A 1 187 ? 10.125 5.439 -1.927 1.00 93.44 187 SER A C 1
ATOM 1444 O O . SER A 1 187 ? 9.593 6.268 -1.196 1.00 93.44 187 SER A O 1
ATOM 1446 N N . ILE A 1 188 ? 9.920 5.443 -3.245 1.00 91.62 188 ILE A N 1
ATOM 1447 C CA . ILE A 1 188 ? 9.032 6.421 -3.883 1.00 91.62 188 ILE A CA 1
ATOM 1448 C C . ILE A 1 188 ? 7.578 6.210 -3.445 1.00 91.62 188 ILE A C 1
ATOM 1450 O O . ILE A 1 188 ? 6.891 7.179 -3.120 1.00 91.62 188 ILE A O 1
ATOM 1454 N N . LEU A 1 189 ? 7.108 4.961 -3.396 1.00 90.50 189 LEU A N 1
ATOM 1455 C CA . LEU A 1 189 ? 5.757 4.639 -2.933 1.00 90.50 189 LEU A CA 1
ATOM 1456 C C . LEU A 1 189 ? 5.546 5.022 -1.462 1.00 90.50 189 LEU A C 1
ATOM 1458 O O . LEU A 1 189 ? 4.467 5.512 -1.132 1.00 90.50 189 LEU A O 1
ATOM 1462 N N . ASP A 1 190 ? 6.567 4.889 -0.612 1.00 88.50 190 ASP A N 1
ATOM 1463 C CA . ASP A 1 190 ? 6.522 5.330 0.788 1.00 88.50 190 ASP A CA 1
ATOM 1464 C C . ASP A 1 190 ? 6.382 6.857 0.914 1.00 88.50 190 ASP A C 1
ATOM 1466 O O . ASP A 1 190 ? 5.587 7.335 1.726 1.00 88.50 190 ASP A O 1
ATOM 1470 N N . VAL A 1 191 ? 7.070 7.638 0.068 1.00 86.44 191 VAL A N 1
ATOM 1471 C CA . VAL A 1 191 ? 6.886 9.102 0.014 1.00 86.44 191 VAL A CA 1
ATOM 1472 C C . VAL A 1 191 ? 5.470 9.447 -0.449 1.00 86.44 191 VAL A C 1
ATOM 1474 O O . VAL A 1 191 ? 4.770 10.233 0.194 1.00 86.44 191 VAL A O 1
ATOM 1477 N N . ILE A 1 192 ? 5.021 8.831 -1.546 1.00 86.06 192 ILE A N 1
ATOM 1478 C CA . ILE A 1 192 ? 3.710 9.102 -2.152 1.00 86.06 192 ILE A CA 1
ATOM 1479 C C . ILE A 1 192 ? 2.569 8.711 -1.216 1.00 86.06 192 ILE A C 1
ATOM 1481 O O . ILE A 1 192 ? 1.539 9.381 -1.217 1.00 86.06 192 ILE A O 1
ATOM 1485 N N . LYS A 1 193 ? 2.746 7.674 -0.389 1.00 83.50 193 LYS A N 1
ATOM 1486 C CA . LYS A 1 193 ? 1.732 7.199 0.558 1.00 83.50 193 LYS A CA 1
ATOM 1487 C C . LYS A 1 193 ? 1.163 8.327 1.424 1.00 83.50 193 LYS A C 1
ATOM 1489 O O . LYS A 1 193 ? -0.025 8.311 1.722 1.00 83.50 193 LYS A O 1
ATOM 1494 N N . THR A 1 194 ? 1.988 9.304 1.797 1.00 74.56 194 THR A N 1
ATOM 1495 C CA . THR A 1 194 ? 1.578 10.438 2.645 1.00 74.56 194 THR A CA 1
ATOM 1496 C C . THR A 1 194 ? 0.699 11.473 1.935 1.00 74.56 194 THR A C 1
ATOM 1498 O O . THR A 1 194 ? 0.047 12.268 2.602 1.00 74.56 194 THR A O 1
ATOM 1501 N N . VAL A 1 195 ? 0.666 11.455 0.600 1.00 75.50 195 VAL A N 1
ATOM 1502 C CA . VAL A 1 195 ? -0.059 12.418 -0.251 1.00 75.50 195 VAL A CA 1
ATOM 1503 C C . VAL A 1 195 ? -1.149 11.722 -1.087 1.00 75.50 195 VAL A C 1
ATOM 1505 O O . VAL A 1 195 ? -1.936 12.359 -1.783 1.00 75.50 195 VAL A O 1
ATOM 1508 N N . GLU A 1 196 ? -1.211 10.390 -1.054 1.00 75.81 196 GLU A N 1
ATOM 1509 C CA . GLU A 1 196 ? -2.136 9.590 -1.852 1.00 75.81 196 GLU A CA 1
ATOM 1510 C C . GLU A 1 196 ? -3.533 9.496 -1.220 1.00 75.81 196 GLU A C 1
ATOM 1512 O O . GLU A 1 196 ? -3.837 8.604 -0.42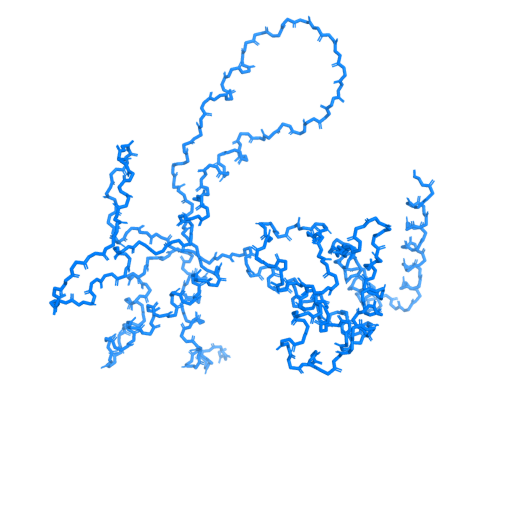4 1.00 75.81 196 GLU A O 1
ATOM 1517 N N . GLU A 1 197 ? -4.435 10.360 -1.678 1.00 69.25 197 GLU A N 1
ATOM 1518 C CA . GLU A 1 197 ? -5.828 10.385 -1.214 1.00 69.25 197 GLU A CA 1
ATOM 1519 C C . GLU A 1 197 ? -6.668 9.208 -1.742 1.00 69.25 197 GLU A C 1
ATOM 1521 O O . GLU A 1 197 ? -7.559 8.712 -1.056 1.00 69.25 197 GLU A O 1
ATOM 1526 N N . LYS A 1 198 ? -6.391 8.719 -2.961 1.00 73.00 198 LYS A N 1
ATOM 1527 C CA . LYS A 1 198 ? -7.214 7.704 -3.649 1.00 73.00 198 LYS A CA 1
ATOM 1528 C C . LYS A 1 198 ? -6.403 6.471 -4.021 1.00 73.00 198 LYS A C 1
ATOM 1530 O O . LYS A 1 198 ? -5.237 6.567 -4.350 1.00 73.00 198 LYS A O 1
ATOM 1535 N N . VAL A 1 199 ? -7.040 5.302 -4.074 1.00 69.56 199 VAL A N 1
ATOM 1536 C CA . VAL A 1 199 ? -6.378 4.045 -4.490 1.00 69.56 199 VAL A CA 1
ATOM 1537 C C . VAL A 1 199 ? -6.096 4.000 -6.001 1.00 69.56 199 VAL A C 1
ATOM 1539 O O . VAL A 1 199 ? -5.172 3.330 -6.460 1.00 69.56 199 VAL A O 1
ATOM 1542 N N . LYS A 1 200 ? -6.896 4.703 -6.809 1.00 71.12 200 LYS A N 1
ATOM 1543 C CA . LYS A 1 200 ? -6.731 4.772 -8.268 1.00 71.12 200 LYS A CA 1
ATOM 1544 C C . LYS A 1 200 ? -5.945 6.026 -8.652 1.00 71.12 200 LYS A C 1
ATOM 1546 O O . LYS A 1 200 ? -6.510 6.953 -9.222 1.00 71.12 200 LYS A O 1
ATOM 1551 N N . ILE A 1 201 ? -4.658 6.059 -8.314 1.00 69.69 201 ILE A N 1
ATOM 1552 C CA . ILE A 1 201 ? -3.740 7.074 -8.837 1.00 69.69 201 ILE A CA 1
ATOM 1553 C C . ILE A 1 201 ? -3.155 6.586 -10.156 1.00 69.69 201 ILE A C 1
ATOM 1555 O O . ILE A 1 201 ? -2.605 5.491 -10.235 1.00 69.69 201 ILE A O 1
ATOM 1559 N N . GLU A 1 202 ? -3.272 7.417 -11.189 1.00 76.56 202 GLU A N 1
ATOM 1560 C CA . GLU A 1 202 ? -2.648 7.156 -12.487 1.00 76.56 202 GLU A CA 1
ATOM 1561 C C . GLU A 1 202 ? -1.179 7.589 -12.490 1.00 76.56 202 GLU A C 1
ATOM 1563 O O . GLU A 1 202 ? -0.320 6.836 -12.937 1.00 76.56 202 GLU A O 1
ATOM 1568 N N . LYS A 1 203 ? -0.883 8.777 -11.946 1.00 81.94 203 LYS A N 1
ATOM 1569 C CA . LYS A 1 203 ? 0.471 9.337 -11.865 1.00 81.94 203 LYS A CA 1
ATOM 1570 C C . LYS A 1 203 ? 0.763 9.885 -10.480 1.00 81.94 203 LYS A C 1
ATOM 1572 O O . LYS A 1 203 ? -0.080 10.569 -9.904 1.00 81.94 203 LYS A O 1
ATOM 1577 N N . SER A 1 204 ? 1.958 9.617 -9.967 1.00 82.31 204 SER A N 1
ATOM 1578 C CA . SER A 1 204 ? 2.383 10.164 -8.682 1.00 82.31 204 SER A CA 1
ATOM 1579 C C . SER A 1 204 ? 2.571 11.677 -8.732 1.00 82.31 204 SER A C 1
ATOM 1581 O O . SER A 1 204 ? 2.857 12.255 -9.789 1.00 82.31 204 SER A O 1
ATOM 1583 N N . VAL A 1 205 ? 2.512 12.300 -7.554 1.00 83.75 205 VAL A N 1
ATOM 1584 C CA . VAL A 1 205 ? 3.008 13.665 -7.355 1.00 83.75 205 VAL A CA 1
ATOM 1585 C C . VAL A 1 205 ? 4.478 13.733 -7.806 1.00 83.75 205 VAL A C 1
ATOM 1587 O O . VAL A 1 205 ? 5.210 12.756 -7.599 1.00 83.75 205 VAL A O 1
ATOM 1590 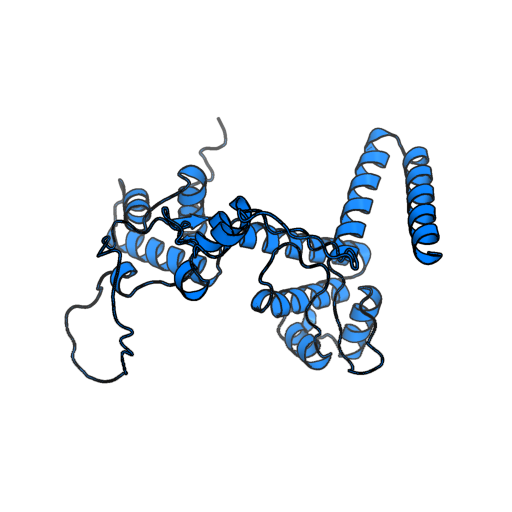N N . PRO A 1 206 ? 4.913 14.822 -8.467 1.00 87.50 206 PRO A N 1
ATOM 1591 C CA . PRO A 1 206 ? 6.308 14.989 -8.852 1.00 87.50 206 PRO A CA 1
ATOM 1592 C C . PRO A 1 206 ? 7.230 15.045 -7.627 1.00 87.50 206 PRO A C 1
ATOM 1594 O O . PRO A 1 206 ? 6.948 15.763 -6.670 1.00 87.50 206 PRO A O 1
ATOM 1597 N N . LEU A 1 207 ? 8.338 14.308 -7.673 1.00 88.62 207 LEU A N 1
ATOM 1598 C CA . LEU A 1 207 ? 9.351 14.237 -6.620 1.00 88.62 207 LEU A CA 1
ATOM 1599 C C . LEU A 1 207 ? 10.718 14.640 -7.171 1.00 88.62 207 LEU A C 1
ATOM 1601 O O . LEU A 1 207 ? 11.067 14.281 -8.294 1.00 88.62 207 LEU A O 1
ATOM 1605 N N . SER A 1 208 ? 11.516 15.358 -6.381 1.00 90.81 208 SER A N 1
ATOM 1606 C CA . SER A 1 208 ? 12.899 15.669 -6.754 1.00 90.81 208 SER A CA 1
ATOM 1607 C C . SER A 1 208 ? 13.807 14.450 -6.581 1.00 90.81 208 SER A C 1
ATOM 1609 O O . SER A 1 208 ? 13.574 13.609 -5.706 1.00 90.81 208 SER A O 1
ATOM 1611 N N . LEU A 1 209 ? 14.884 14.377 -7.372 1.00 91.06 209 LEU A N 1
ATOM 1612 C CA . LEU A 1 209 ? 15.887 13.311 -7.242 1.00 91.06 209 LEU A CA 1
ATOM 1613 C C . LEU A 1 209 ? 16.447 13.221 -5.817 1.00 91.06 209 LEU A C 1
ATOM 1615 O O . LEU A 1 209 ? 16.591 12.124 -5.290 1.00 91.06 209 LEU A O 1
ATOM 1619 N N . GLU A 1 210 ? 16.695 14.364 -5.175 1.00 91.12 210 GLU A N 1
ATOM 1620 C CA . GLU A 1 210 ? 17.257 14.403 -3.822 1.00 91.12 210 GLU A CA 1
ATOM 1621 C C . GLU A 1 210 ? 16.290 13.893 -2.757 1.00 91.12 210 GLU A C 1
ATOM 1623 O O . GLU A 1 210 ? 16.705 13.202 -1.825 1.00 91.12 210 GLU A O 1
ATOM 1628 N N . SER A 1 211 ? 14.989 14.168 -2.910 1.00 91.38 211 SER A N 1
ATOM 1629 C CA . SER A 1 211 ? 13.969 13.604 -2.023 1.00 91.38 211 SER A CA 1
ATOM 1630 C C . SER A 1 211 ? 13.933 12.082 -2.141 1.00 91.38 211 SER A C 1
ATOM 1632 O O . SER A 1 211 ? 13.861 11.388 -1.129 1.00 91.38 211 SER A O 1
ATOM 1634 N N . ILE A 1 212 ? 14.007 11.561 -3.369 1.00 92.06 212 ILE A N 1
ATOM 1635 C CA . ILE A 1 212 ? 14.006 10.118 -3.630 1.00 92.06 212 ILE A CA 1
ATOM 1636 C C . ILE A 1 212 ? 15.279 9.484 -3.070 1.00 92.06 212 ILE A C 1
ATOM 1638 O O . ILE A 1 212 ? 15.206 8.499 -2.342 1.00 92.06 212 ILE A O 1
ATOM 1642 N N . PHE A 1 213 ? 16.444 10.061 -3.361 1.00 93.44 213 PHE A N 1
ATOM 1643 C CA . PHE A 1 213 ? 17.734 9.552 -2.902 1.00 93.44 213 PHE A CA 1
ATOM 1644 C C . PHE A 1 213 ? 17.829 9.526 -1.370 1.00 93.44 213 PHE A C 1
ATOM 1646 O O . PHE A 1 213 ? 18.262 8.532 -0.779 1.00 93.44 213 PHE A O 1
ATOM 1653 N N . THR A 1 214 ? 17.345 10.581 -0.712 1.00 93.81 214 THR A N 1
ATOM 1654 C CA . THR A 1 214 ? 17.273 10.643 0.753 1.00 93.81 214 THR A CA 1
ATOM 1655 C C . THR A 1 214 ? 16.394 9.530 1.322 1.00 93.81 214 THR A C 1
ATOM 1657 O O . THR A 1 214 ? 16.744 8.943 2.340 1.00 93.81 214 THR A O 1
ATOM 1660 N N . GLU A 1 215 ? 15.270 9.197 0.681 1.00 93.56 215 GLU A N 1
ATOM 1661 C CA . GLU A 1 215 ? 14.412 8.109 1.161 1.00 93.56 215 GLU A CA 1
ATOM 1662 C C . GLU A 1 215 ? 15.023 6.727 0.896 1.00 93.56 215 GLU A C 1
ATOM 1664 O O . GLU A 1 215 ? 15.015 5.863 1.772 1.00 93.56 215 GLU A O 1
ATOM 1669 N N . VAL A 1 216 ? 15.641 6.531 -0.271 1.00 95.19 216 VAL A N 1
ATOM 1670 C CA . VAL A 1 216 ? 16.329 5.279 -0.622 1.00 95.19 216 VAL A CA 1
ATOM 1671 C C . VAL A 1 216 ? 17.432 4.959 0.385 1.00 95.19 216 VAL A C 1
ATOM 1673 O O . VAL A 1 216 ? 17.514 3.830 0.871 1.00 95.19 216 VAL A O 1
ATOM 1676 N N . THR A 1 217 ? 18.239 5.947 0.769 1.00 94.12 217 THR A N 1
ATOM 1677 C CA . THR A 1 217 ? 19.363 5.752 1.702 1.00 94.12 217 THR A CA 1
ATOM 1678 C C . THR A 1 217 ? 18.938 5.424 3.140 1.00 94.12 217 THR A C 1
ATOM 1680 O O . THR A 1 217 ? 19.737 4.857 3.893 1.00 94.12 217 THR A O 1
ATOM 1683 N N . LYS A 1 218 ? 17.682 5.704 3.528 1.00 94.00 218 LYS A N 1
ATOM 1684 C CA . LYS A 1 218 ? 17.115 5.261 4.817 1.00 94.00 218 LYS A CA 1
ATOM 1685 C C . LYS A 1 218 ? 16.854 3.757 4.849 1.00 94.00 218 LYS A C 1
ATOM 1687 O O . LYS A 1 218 ? 16.897 3.154 5.922 1.00 94.00 218 LYS A O 1
ATOM 1692 N N . THR A 1 219 ? 16.592 3.147 3.695 1.00 92.25 219 THR A N 1
ATOM 1693 C CA . THR A 1 219 ? 16.343 1.706 3.600 1.00 92.25 219 THR A CA 1
ATOM 1694 C C . THR A 1 219 ? 17.640 0.911 3.758 1.00 92.25 219 THR A C 1
ATOM 1696 O O . THR A 1 219 ? 18.726 1.370 3.404 1.00 92.25 219 THR A O 1
ATOM 1699 N N . GLU A 1 220 ? 17.540 -0.309 4.285 1.00 90.69 220 GLU A N 1
ATOM 1700 C CA . GLU A 1 220 ? 18.697 -1.194 4.465 1.00 90.69 220 GLU A CA 1
ATOM 1701 C C . GLU A 1 220 ? 19.403 -1.501 3.136 1.00 90.69 220 GLU A C 1
ATOM 1703 O O . GLU A 1 220 ? 20.619 -1.357 3.032 1.00 90.69 220 GLU A O 1
ATOM 1708 N N . HIS A 1 221 ? 18.626 -1.842 2.105 1.00 87.56 221 HIS A N 1
ATOM 1709 C CA . HIS A 1 221 ? 19.126 -2.202 0.778 1.00 87.56 221 HIS A CA 1
ATOM 1710 C C . HIS A 1 221 ? 19.602 -0.982 -0.030 1.00 87.56 221 HIS A C 1
ATOM 1712 O O . HIS A 1 221 ? 20.463 -1.108 -0.897 1.00 87.56 221 HIS A O 1
ATOM 1718 N N . GLY A 1 222 ? 19.061 0.207 0.256 1.00 90.69 222 GLY A N 1
ATOM 1719 C CA . GLY A 1 222 ? 19.371 1.440 -0.465 1.00 90.69 222 GLY A CA 1
ATOM 1720 C C . GLY A 1 222 ? 20.532 2.250 0.110 1.00 90.69 222 GLY A C 1
ATOM 1721 O O . GLY A 1 222 ? 21.053 3.129 -0.572 1.00 90.69 222 GLY A O 1
ATOM 1722 N N . ARG A 1 223 ? 21.000 1.947 1.328 1.00 92.12 223 ARG A N 1
ATOM 1723 C CA . ARG A 1 223 ? 22.073 2.701 2.007 1.00 92.12 223 ARG A CA 1
ATOM 1724 C C . ARG A 1 223 ? 23.386 2.763 1.220 1.00 92.12 223 ARG A C 1
ATOM 1726 O O . ARG A 1 223 ? 24.120 3.739 1.334 1.00 92.12 223 ARG A O 1
ATOM 1733 N N . THR A 1 224 ? 23.695 1.729 0.441 1.00 91.81 224 THR A N 1
ATOM 1734 C CA . THR A 1 224 ? 24.914 1.650 -0.381 1.00 91.81 224 THR A CA 1
ATOM 1735 C C . THR A 1 224 ? 24.697 2.101 -1.825 1.00 91.81 224 THR A C 1
ATOM 1737 O O . THR A 1 224 ? 25.632 2.049 -2.624 1.00 91.81 224 THR A O 1
ATOM 1740 N N . MET A 1 225 ? 23.478 2.500 -2.200 1.00 93.38 225 MET A N 1
ATOM 1741 C CA . MET A 1 225 ? 23.187 2.949 -3.558 1.00 93.38 225 MET A CA 1
ATOM 1742 C C . MET A 1 225 ? 23.756 4.348 -3.794 1.00 93.38 225 MET A C 1
ATOM 1744 O O . MET A 1 225 ? 23.630 5.239 -2.958 1.00 93.38 225 MET A O 1
ATOM 1748 N N . THR A 1 226 ? 24.362 4.556 -4.961 1.00 94.69 226 THR A N 1
ATOM 1749 C CA . THR A 1 226 ? 24.786 5.885 -5.414 1.00 94.69 226 THR A CA 1
ATOM 1750 C C . THR A 1 226 ? 23.623 6.628 -6.070 1.00 94.69 226 THR A C 1
ATOM 1752 O O . THR A 1 226 ? 22.668 6.014 -6.554 1.00 94.69 226 THR A O 1
ATOM 1755 N N . ILE A 1 227 ? 23.714 7.957 -6.141 1.00 93.06 227 ILE A N 1
ATOM 1756 C CA . ILE A 1 227 ? 22.704 8.781 -6.818 1.00 93.06 227 ILE A CA 1
ATOM 1757 C C . ILE A 1 227 ? 22.554 8.405 -8.302 1.00 93.06 227 ILE A C 1
ATOM 1759 O O . ILE A 1 227 ? 21.438 8.336 -8.816 1.00 93.06 227 ILE A O 1
ATOM 1763 N N . ASP A 1 228 ? 23.657 8.050 -8.970 1.00 93.31 228 ASP A N 1
ATOM 1764 C CA . ASP A 1 228 ? 23.649 7.582 -10.360 1.00 93.31 228 ASP A CA 1
ATOM 1765 C C . ASP A 1 228 ? 22.904 6.255 -10.512 1.00 93.31 228 ASP A C 1
ATOM 1767 O O . ASP A 1 228 ? 22.174 6.053 -11.484 1.00 93.31 228 ASP A O 1
ATOM 1771 N N . ARG A 1 229 ? 23.030 5.357 -9.526 1.00 93.88 229 ARG A N 1
ATOM 1772 C CA . ARG A 1 229 ? 22.281 4.101 -9.514 1.00 93.88 229 ARG A CA 1
ATOM 1773 C C . ARG A 1 229 ? 20.784 4.351 -9.348 1.00 93.88 229 ARG A C 1
ATOM 1775 O O . ARG A 1 229 ? 20.003 3.728 -10.060 1.00 93.88 229 ARG A O 1
ATOM 1782 N N . VAL A 1 230 ? 20.385 5.275 -8.473 1.00 93.44 230 VAL A N 1
ATOM 1783 C CA . VAL A 1 230 ? 18.975 5.681 -8.324 1.00 93.44 230 VAL A CA 1
ATOM 1784 C C . VAL A 1 230 ? 18.445 6.298 -9.620 1.00 93.44 230 VAL A C 1
ATOM 1786 O O . VAL A 1 230 ? 17.356 5.942 -10.066 1.00 93.44 230 VAL A O 1
ATOM 1789 N N . ARG A 1 231 ? 19.231 7.148 -10.292 1.00 91.88 231 ARG A N 1
ATOM 1790 C CA . ARG A 1 231 ? 18.860 7.714 -11.598 1.00 91.88 231 ARG A CA 1
ATOM 1791 C C . ARG A 1 231 ? 18.679 6.631 -12.665 1.00 91.88 231 ARG A C 1
ATOM 1793 O O . ARG A 1 231 ? 17.694 6.662 -13.397 1.00 91.88 231 ARG A O 1
ATOM 1800 N N . ALA A 1 232 ? 19.584 5.656 -12.732 1.00 91.94 232 ALA A N 1
ATOM 1801 C CA . ALA A 1 232 ? 19.458 4.528 -13.654 1.00 91.94 232 ALA A CA 1
ATOM 1802 C C . ALA A 1 232 ? 18.180 3.710 -13.387 1.00 91.94 232 ALA A C 1
ATOM 1804 O O . ALA A 1 232 ? 17.458 3.383 -14.329 1.00 91.94 232 ALA A O 1
ATOM 1805 N N . SER A 1 233 ? 17.856 3.448 -12.116 1.00 93.25 233 SER A N 1
ATOM 1806 C CA . SER A 1 233 ? 16.609 2.783 -11.717 1.00 93.25 233 SER A CA 1
ATOM 1807 C C . SER A 1 233 ? 15.365 3.566 -12.145 1.00 93.25 233 SER A C 1
ATOM 1809 O O . SER A 1 233 ? 14.416 2.982 -12.657 1.00 93.25 233 SER A O 1
ATOM 1811 N N . LEU A 1 234 ? 15.364 4.894 -11.987 1.00 90.75 234 LEU A N 1
ATOM 1812 C CA . LEU A 1 234 ? 14.248 5.752 -12.406 1.00 90.75 234 LEU A CA 1
ATOM 1813 C C . LEU A 1 234 ? 13.996 5.674 -13.918 1.00 90.75 234 LEU A C 1
ATOM 1815 O O . LEU A 1 234 ? 12.846 5.580 -14.348 1.00 90.75 234 LEU A O 1
ATOM 1819 N N . VAL A 1 235 ? 15.060 5.635 -14.725 1.00 89.19 235 VAL A N 1
ATOM 1820 C CA . VAL A 1 235 ? 14.947 5.442 -16.179 1.00 89.19 235 VAL A CA 1
ATOM 1821 C C . VAL A 1 235 ? 14.334 4.077 -16.506 1.00 89.19 235 VAL A C 1
ATOM 1823 O O . VAL A 1 235 ? 13.424 4.006 -17.331 1.00 89.19 235 VAL A O 1
ATOM 1826 N N . GLN A 1 236 ? 14.777 3.005 -15.841 1.00 89.06 236 GLN A N 1
ATOM 1827 C CA . GLN A 1 236 ? 14.241 1.652 -16.049 1.00 89.06 236 GLN A CA 1
ATOM 1828 C C . GLN A 1 236 ? 12.764 1.529 -15.656 1.00 89.06 236 GLN A C 1
ATOM 1830 O O . GLN A 1 236 ? 11.999 0.862 -16.346 1.00 89.06 236 GLN A O 1
ATOM 1835 N N . LEU A 1 237 ? 12.347 2.219 -14.592 1.00 87.19 237 LEU A N 1
ATOM 1836 C CA . LEU A 1 237 ? 10.953 2.288 -14.142 1.00 87.19 237 LEU A CA 1
ATOM 1837 C C . LEU A 1 237 ? 10.057 3.132 -15.070 1.00 87.19 237 LEU A C 1
ATOM 1839 O O . LEU A 1 237 ? 8.897 3.380 -14.744 1.00 87.19 237 LEU A O 1
ATOM 1843 N N . GLY A 1 238 ? 10.576 3.620 -16.202 1.00 81.50 238 GLY A N 1
ATOM 1844 C CA . GLY A 1 238 ? 9.819 4.457 -17.130 1.00 81.50 238 GLY A CA 1
ATOM 1845 C C . GLY A 1 238 ? 9.493 5.836 -16.559 1.00 81.50 238 GLY A C 1
ATOM 1846 O O . GLY A 1 238 ? 8.505 6.450 -16.957 1.00 81.50 238 GLY A O 1
ATOM 1847 N N . CYS A 1 239 ? 10.317 6.326 -15.629 1.00 81.88 239 CYS A N 1
ATOM 1848 C CA . CYS A 1 239 ? 10.193 7.636 -14.998 1.00 81.88 239 CYS A CA 1
ATOM 1849 C C . CYS A 1 239 ? 11.313 8.557 -15.509 1.00 81.88 239 CYS A C 1
ATOM 1851 O O . CYS A 1 239 ? 12.251 8.847 -14.762 1.00 81.88 239 CYS A O 1
ATOM 1853 N N . PRO A 1 240 ? 11.291 8.989 -16.785 1.00 71.81 240 PRO A N 1
ATOM 1854 C CA . PRO A 1 240 ? 12.325 9.874 -17.296 1.00 71.81 240 PRO A CA 1
ATOM 1855 C C . PRO A 1 240 ? 12.251 11.237 -16.601 1.00 71.81 240 PRO A C 1
ATOM 1857 O O . PRO A 1 240 ? 11.170 11.728 -16.264 1.00 71.81 240 PRO A O 1
ATOM 1860 N N . GLN A 1 241 ? 13.417 11.855 -16.425 1.00 71.44 241 GLN A N 1
ATOM 1861 C CA . GLN A 1 241 ? 13.543 13.221 -15.929 1.00 71.44 241 GLN A CA 1
ATOM 1862 C C . GLN A 1 241 ? 12.710 14.170 -16.797 1.00 71.44 241 GLN A C 1
ATOM 1864 O O . GLN A 1 241 ? 12.805 14.150 -18.028 1.00 71.44 241 GLN A O 1
ATOM 1869 N N . ARG A 1 242 ? 11.881 15.008 -16.169 1.00 72.44 242 ARG A N 1
ATOM 1870 C CA . ARG A 1 242 ? 11.162 16.060 -16.891 1.00 72.44 242 ARG A CA 1
ATOM 1871 C C . ARG A 1 242 ? 12.132 17.181 -17.257 1.00 72.44 242 ARG A C 1
ATOM 1873 O O . ARG A 1 242 ? 12.854 17.680 -16.404 1.00 72.44 242 ARG A O 1
ATOM 1880 N N . ASN A 1 243 ? 12.090 17.621 -18.514 1.00 65.12 243 ASN A N 1
ATOM 1881 C CA . ASN A 1 243 ? 13.040 18.584 -19.093 1.00 65.12 243 ASN A CA 1
ATOM 1882 C C . ASN A 1 243 ? 13.098 19.966 -18.408 1.00 65.12 243 ASN A C 1
ATOM 1884 O O . ASN A 1 243 ? 13.975 20.754 -18.746 1.00 65.12 243 ASN A O 1
ATOM 1888 N N . PHE A 1 244 ? 12.151 20.299 -17.525 1.00 63.25 244 PHE A N 1
ATOM 1889 C CA . PHE A 1 244 ? 11.975 21.663 -17.014 1.00 63.25 244 PHE A CA 1
ATOM 1890 C C . PHE A 1 244 ? 12.165 21.821 -15.502 1.00 63.25 244 PHE A C 1
ATOM 1892 O O . PHE A 1 244 ? 12.444 22.934 -15.070 1.00 63.25 244 PHE A O 1
ATOM 1899 N N . ASP A 1 245 ? 11.992 20.768 -14.699 1.00 72.81 245 ASP A N 1
ATOM 1900 C CA . ASP A 1 245 ? 11.931 20.897 -13.233 1.00 72.81 245 ASP A CA 1
ATOM 1901 C C . ASP A 1 245 ? 12.715 19.823 -12.462 1.00 72.81 245 ASP A C 1
ATOM 1903 O O . ASP A 1 245 ? 12.581 19.741 -11.242 1.00 72.81 245 ASP A O 1
ATOM 1907 N N . ASP A 1 246 ? 13.516 19.000 -13.154 1.00 76.31 246 ASP A N 1
ATOM 1908 C CA . ASP A 1 246 ? 14.290 17.889 -12.576 1.00 76.31 246 ASP A CA 1
ATOM 1909 C C . ASP A 1 246 ? 13.470 16.978 -11.642 1.00 76.31 246 ASP A C 1
ATOM 1911 O O . ASP A 1 246 ? 14.004 16.320 -10.739 1.00 76.31 246 ASP A O 1
ATOM 1915 N N . SER A 1 247 ? 12.155 16.922 -11.871 1.00 87.00 247 SER A N 1
ATOM 1916 C CA . SER A 1 247 ? 11.231 16.105 -11.103 1.00 87.00 247 SER A CA 1
ATOM 1917 C C . SER A 1 247 ? 10.909 14.795 -11.815 1.00 87.00 247 SER A C 1
ATOM 1919 O O . SER A 1 247 ? 10.926 14.673 -13.047 1.00 87.00 247 SER A O 1
ATOM 1921 N N . TYR A 1 248 ? 10.586 13.802 -10.998 1.00 87.69 248 TYR A N 1
ATOM 1922 C CA . TYR A 1 248 ? 10.240 12.450 -11.388 1.00 87.69 248 TYR A CA 1
ATOM 1923 C C . TYR A 1 248 ? 8.807 12.172 -10.953 1.00 87.69 248 TYR A C 1
ATOM 1925 O O . TYR A 1 248 ? 8.401 12.490 -9.838 1.00 87.69 248 TYR A O 1
ATOM 1933 N N . SER A 1 249 ? 8.022 11.574 -11.840 1.00 86.31 249 SER A N 1
ATOM 1934 C CA . SER A 1 249 ? 6.654 11.151 -11.555 1.00 86.31 249 SER A CA 1
ATOM 1935 C C . SER A 1 249 ? 6.481 9.745 -12.097 1.00 86.31 249 SER A C 1
ATOM 1937 O O . SER A 1 249 ? 6.841 9.479 -13.245 1.00 86.31 249 SER A O 1
ATOM 1939 N N . ILE A 1 250 ? 5.956 8.859 -11.259 1.00 85.44 250 ILE A N 1
ATOM 1940 C CA . ILE A 1 250 ? 5.732 7.462 -11.605 1.00 85.44 250 ILE A CA 1
ATOM 1941 C C . ILE A 1 250 ? 4.357 7.314 -12.234 1.00 85.44 250 ILE A C 1
ATOM 1943 O O . ILE A 1 250 ? 3.351 7.706 -11.639 1.00 85.44 250 ILE A O 1
ATOM 1947 N N . ASP A 1 251 ? 4.311 6.699 -13.412 1.00 84.88 251 ASP A N 1
ATOM 1948 C CA . ASP A 1 251 ? 3.068 6.273 -14.048 1.00 84.88 251 ASP A CA 1
ATOM 1949 C C . ASP A 1 251 ? 2.611 4.929 -13.458 1.00 84.88 251 ASP A C 1
ATOM 1951 O O . ASP A 1 251 ? 2.895 3.849 -13.980 1.00 84.88 251 ASP A O 1
ATOM 1955 N N . LEU A 1 252 ? 1.919 5.001 -12.318 1.00 83.56 252 LEU A N 1
ATOM 1956 C CA . LEU A 1 252 ? 1.377 3.829 -11.629 1.00 83.56 252 LEU A CA 1
ATOM 1957 C C . LEU A 1 252 ? 0.368 3.076 -12.500 1.00 83.56 252 LEU A C 1
ATOM 1959 O O . LEU A 1 252 ? 0.287 1.852 -12.398 1.00 83.56 252 LEU A O 1
ATOM 1963 N N . ARG A 1 253 ? -0.374 3.773 -13.377 1.00 84.75 253 ARG A N 1
ATOM 1964 C CA . ARG A 1 253 ? -1.271 3.118 -14.341 1.00 84.75 253 ARG A CA 1
ATOM 1965 C C . ARG A 1 253 ? -0.470 2.198 -15.253 1.00 84.75 253 ARG A C 1
ATOM 1967 O O . ARG A 1 253 ? -0.836 1.034 -15.377 1.00 84.75 253 ARG A O 1
ATOM 1974 N N . SER A 1 254 ? 0.600 2.704 -15.861 1.00 83.69 254 SER A N 1
ATOM 1975 C CA . SER A 1 254 ? 1.437 1.924 -16.774 1.00 83.69 254 SER A CA 1
ATOM 1976 C C . SER A 1 254 ? 2.010 0.681 -16.088 1.00 83.69 254 SER A C 1
ATOM 1978 O O . SER A 1 254 ? 1.892 -0.425 -16.612 1.00 83.69 254 SER A O 1
ATOM 1980 N N . ILE A 1 255 ? 2.544 0.828 -14.869 1.00 82.56 255 ILE A N 1
ATOM 1981 C CA . ILE A 1 255 ? 3.101 -0.301 -14.104 1.00 82.56 255 ILE A CA 1
ATOM 1982 C C . ILE A 1 255 ? 2.023 -1.357 -13.809 1.00 82.56 255 ILE A C 1
ATOM 1984 O O . ILE A 1 255 ? 2.250 -2.550 -14.009 1.00 82.56 255 ILE A O 1
ATOM 1988 N N . VAL A 1 256 ? 0.825 -0.935 -13.391 1.00 84.75 256 VAL A N 1
ATOM 1989 C CA . VAL A 1 256 ? -0.297 -1.852 -13.130 1.00 84.75 256 VAL A CA 1
ATOM 1990 C C . VAL A 1 256 ? -0.794 -2.528 -14.414 1.00 84.75 256 VAL A C 1
ATOM 1992 O O . VAL A 1 256 ? -1.103 -3.719 -14.394 1.00 84.75 256 VAL A O 1
ATOM 1995 N N . GLU A 1 257 ? -0.879 -1.802 -15.530 1.00 85.69 257 GLU A N 1
ATOM 1996 C CA . GLU A 1 257 ? -1.274 -2.362 -16.828 1.00 85.69 257 GLU A CA 1
ATOM 1997 C C . GLU A 1 257 ? -0.269 -3.411 -17.317 1.00 85.69 257 GLU A C 1
ATOM 1999 O O . GLU A 1 257 ? -0.684 -4.482 -17.758 1.00 85.69 257 GLU A O 1
ATOM 2004 N N . MET A 1 258 ? 1.033 -3.153 -17.168 1.00 82.81 258 MET A N 1
ATOM 2005 C CA . MET A 1 258 ? 2.077 -4.129 -17.492 1.00 82.81 258 MET A CA 1
ATOM 2006 C C . MET A 1 258 ? 1.958 -5.393 -16.633 1.00 82.81 258 MET A C 1
ATOM 2008 O O . MET A 1 258 ? 1.885 -6.488 -17.186 1.00 82.81 258 MET A O 1
ATOM 2012 N N . ALA A 1 259 ? 1.840 -5.253 -15.308 1.00 84.56 259 ALA A N 1
ATOM 2013 C CA . ALA A 1 259 ? 1.687 -6.398 -14.405 1.00 84.56 259 ALA A CA 1
ATOM 2014 C C . ALA A 1 259 ? 0.436 -7.237 -14.738 1.00 84.56 259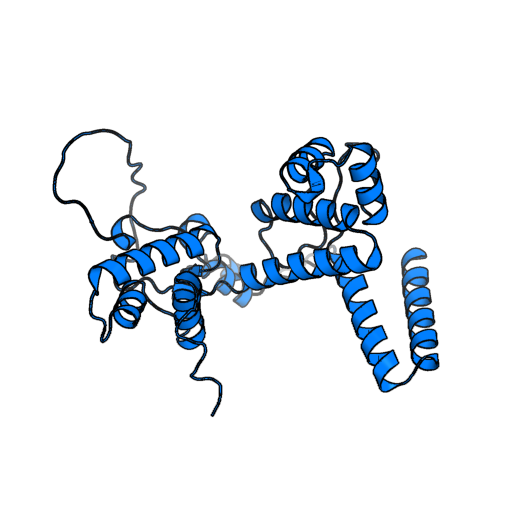 ALA A C 1
ATOM 2016 O O . ALA A 1 259 ? 0.460 -8.467 -14.700 1.00 84.56 259 ALA A O 1
ATOM 2017 N N . ARG A 1 260 ? -0.664 -6.579 -15.126 1.00 87.50 260 ARG A N 1
ATOM 2018 C CA . ARG A 1 260 ? -1.885 -7.260 -15.570 1.00 87.50 260 ARG A CA 1
ATOM 2019 C C . ARG A 1 260 ? -1.679 -8.022 -16.879 1.00 87.50 260 ARG A C 1
ATOM 2021 O O . ARG A 1 260 ? -2.205 -9.125 -17.017 1.00 87.50 260 ARG A O 1
ATOM 2028 N N . ASN A 1 261 ? -0.964 -7.445 -17.843 1.00 88.00 261 ASN A N 1
ATOM 2029 C CA . ASN A 1 261 ? -0.683 -8.116 -19.112 1.00 88.00 261 ASN A CA 1
ATOM 2030 C C . ASN A 1 261 ? 0.174 -9.369 -18.889 1.00 88.00 261 ASN A C 1
ATOM 2032 O O . ASN A 1 261 ? -0.176 -10.426 -19.408 1.00 88.00 261 ASN A O 1
ATOM 2036 N N . GLU A 1 262 ? 1.202 -9.282 -18.041 1.00 86.25 262 GLU A N 1
ATOM 2037 C CA . GLU A 1 262 ? 2.049 -10.419 -17.650 1.00 86.25 262 GLU A CA 1
ATOM 2038 C C . GLU A 1 262 ? 1.225 -11.547 -16.991 1.00 86.25 262 GLU A C 1
ATOM 2040 O O . GLU A 1 262 ? 1.402 -12.730 -17.299 1.00 86.25 262 GLU A O 1
ATOM 2045 N N . GLU A 1 263 ? 0.264 -11.206 -16.123 1.00 89.44 263 GLU A N 1
ATOM 2046 C CA . GLU A 1 263 ? -0.639 -12.194 -15.521 1.00 89.44 263 GLU A CA 1
ATOM 2047 C C . GLU A 1 263 ? -1.531 -12.877 -16.573 1.00 89.44 263 GLU A C 1
ATOM 2049 O O . GLU A 1 263 ? -1.668 -14.106 -16.573 1.00 89.44 263 GLU A O 1
ATOM 2054 N N . VAL A 1 264 ? -2.106 -12.107 -17.503 1.00 90.81 264 VAL A N 1
ATOM 2055 C CA . VAL A 1 264 ? -2.926 -12.647 -18.600 1.00 90.81 264 VAL A CA 1
ATOM 2056 C C . VAL A 1 264 ? -2.096 -13.566 -19.496 1.00 90.81 264 VAL A C 1
ATOM 2058 O O . VAL A 1 264 ? -2.550 -14.663 -19.823 1.00 90.81 264 VAL A O 1
ATOM 2061 N N . GLU A 1 265 ? -0.875 -13.171 -19.850 1.00 89.44 265 GLU A N 1
ATOM 2062 C CA . GLU A 1 265 ? 0.047 -13.998 -20.631 1.00 89.44 265 GLU A CA 1
ATOM 2063 C C . GLU A 1 265 ? 0.399 -15.300 -19.906 1.00 89.44 265 GLU A C 1
ATOM 2065 O O . GLU A 1 265 ? 0.395 -16.363 -20.529 1.00 89.44 265 GLU A O 1
ATOM 2070 N N . SER A 1 266 ? 0.609 -15.258 -18.583 1.00 90.50 266 SER A N 1
ATOM 2071 C CA . SER A 1 266 ? 0.842 -16.459 -17.769 1.00 90.50 266 SER A CA 1
ATOM 2072 C C . SER A 1 266 ? -0.354 -17.416 -17.794 1.00 90.50 266 SER A C 1
ATOM 2074 O O . SER A 1 266 ? -0.180 -18.634 -17.899 1.00 90.50 266 SER A O 1
ATOM 2076 N N . ILE A 1 267 ? -1.579 -16.887 -17.718 1.00 93.19 267 ILE A N 1
ATOM 2077 C CA . ILE A 1 267 ? -2.808 -17.689 -17.808 1.00 93.19 267 ILE A CA 1
ATOM 2078 C C . ILE A 1 267 ? -2.937 -18.313 -19.201 1.00 93.19 267 ILE A C 1
ATOM 2080 O O . ILE A 1 267 ? -3.263 -19.499 -19.309 1.00 93.19 267 ILE A O 1
ATOM 2084 N N . VAL A 1 268 ? -2.671 -17.540 -20.258 1.00 93.75 268 VAL A N 1
ATOM 2085 C CA . VAL A 1 268 ? -2.751 -18.026 -21.640 1.00 93.75 268 VAL A CA 1
ATOM 2086 C C . VAL A 1 268 ? -1.708 -19.102 -21.900 1.00 93.75 268 VAL A C 1
ATOM 2088 O O . VAL A 1 268 ? -2.069 -20.165 -22.396 1.00 93.75 268 VAL A O 1
ATOM 2091 N N . LEU A 1 269 ? -0.468 -18.901 -21.456 1.00 92.38 269 LEU A N 1
ATOM 2092 C CA . LEU A 1 269 ? 0.598 -19.890 -21.585 1.00 92.38 269 LEU A CA 1
ATOM 2093 C C . LEU A 1 269 ? 0.216 -21.209 -20.905 1.00 92.38 269 LEU A C 1
ATOM 2095 O O . LEU A 1 269 ? 0.327 -22.278 -21.504 1.00 92.38 269 LEU A O 1
ATOM 2099 N N . LYS A 1 270 ? -0.291 -21.138 -19.666 1.00 95.25 270 LYS A N 1
ATOM 2100 C CA . LYS A 1 270 ? -0.701 -22.321 -18.892 1.00 95.25 270 LYS A CA 1
ATOM 2101 C C . LYS A 1 270 ? -1.868 -23.076 -19.522 1.00 95.25 270 LYS A C 1
ATOM 2103 O O . LYS A 1 270 ? -1.966 -24.285 -19.333 1.00 95.25 270 LYS A O 1
ATOM 2108 N N . ARG A 1 271 ? -2.779 -22.378 -20.205 1.00 95.75 271 ARG A N 1
ATOM 2109 C CA . ARG A 1 271 ? -4.027 -22.968 -20.710 1.00 95.75 271 ARG A CA 1
ATOM 2110 C C . ARG A 1 271 ? -3.982 -23.346 -22.189 1.00 95.75 271 ARG A C 1
ATOM 2112 O O . ARG A 1 271 ? -4.655 -24.298 -22.572 1.00 95.75 271 ARG A O 1
ATOM 2119 N N . PHE A 1 272 ? -3.232 -22.607 -22.998 1.00 94.12 272 PHE A N 1
ATOM 2120 C CA . PHE A 1 272 ? -3.255 -22.691 -24.460 1.00 94.12 272 PHE A CA 1
ATOM 2121 C C . PHE A 1 272 ? -1.868 -22.897 -25.089 1.00 94.12 272 PHE A C 1
ATOM 2123 O O . PHE A 1 272 ? -1.794 -23.157 -26.285 1.00 94.12 272 PHE A O 1
ATOM 2130 N N . GLY A 1 273 ? -0.786 -22.841 -24.305 1.00 93.25 273 GLY A N 1
ATOM 2131 C CA . GLY A 1 273 ? 0.577 -23.067 -24.791 1.00 93.25 273 GLY A CA 1
ATOM 2132 C C . GLY A 1 273 ? 1.242 -21.826 -25.394 1.00 93.25 273 GLY A C 1
ATOM 2133 O O . GLY A 1 273 ? 0.667 -20.738 -25.425 1.00 93.25 273 GLY A O 1
ATOM 2134 N N . SER A 1 274 ? 2.486 -22.000 -25.847 1.00 92.19 274 SER A N 1
ATOM 2135 C CA . SER A 1 274 ? 3.376 -20.926 -26.317 1.00 92.19 274 SER A CA 1
ATOM 2136 C C . SER A 1 274 ? 2.824 -20.147 -27.506 1.00 92.19 274 SER A C 1
ATOM 2138 O O . SER A 1 274 ? 2.900 -18.922 -27.517 1.00 92.19 274 SER A O 1
ATOM 2140 N N . ASP A 1 275 ? 2.226 -20.842 -28.471 1.00 92.44 275 ASP A N 1
ATOM 2141 C CA . ASP A 1 275 ? 1.811 -20.253 -29.749 1.00 92.44 275 ASP A CA 1
ATOM 2142 C C . ASP A 1 275 ? 0.684 -19.226 -29.542 1.00 92.44 275 ASP A C 1
ATOM 2144 O O . ASP A 1 275 ? 0.648 -18.162 -30.161 1.00 92.44 275 ASP A O 1
ATOM 2148 N N . ALA A 1 276 ? -0.222 -19.512 -28.602 1.00 90.00 276 ALA A N 1
ATOM 2149 C CA . ALA A 1 276 ? -1.284 -18.592 -28.214 1.00 90.00 276 ALA A CA 1
ATOM 2150 C C . ALA A 1 276 ? -0.739 -17.361 -27.471 1.00 90.00 276 ALA A C 1
ATOM 2152 O O . ALA A 1 276 ? -1.251 -16.254 -27.654 1.00 90.00 276 ALA A O 1
ATOM 2153 N N . THR A 1 277 ? 0.300 -17.537 -26.650 1.00 89.25 277 THR A N 1
ATOM 2154 C CA . THR A 1 277 ? 0.974 -16.431 -25.957 1.00 89.25 277 THR A CA 1
ATOM 2155 C C . THR A 1 277 ? 1.706 -15.520 -26.943 1.00 89.25 277 THR A C 1
ATOM 2157 O O . THR A 1 277 ? 1.589 -14.302 -26.834 1.00 89.25 277 THR A O 1
ATOM 2160 N N . GLU A 1 278 ? 2.385 -16.077 -27.948 1.00 89.50 278 GLU A N 1
ATOM 2161 C CA . GLU A 1 278 ? 3.063 -15.300 -28.996 1.00 89.50 278 GLU A CA 1
ATOM 2162 C C . GLU A 1 278 ? 2.071 -14.456 -29.816 1.00 89.50 278 GLU A C 1
ATOM 2164 O O . GLU A 1 278 ? 2.286 -13.259 -30.050 1.00 89.50 278 GLU A O 1
ATOM 2169 N N . TYR A 1 279 ? 0.933 -15.050 -30.193 1.00 90.69 279 TYR A N 1
ATOM 2170 C CA . TYR A 1 279 ? -0.133 -14.330 -30.889 1.00 90.69 279 TYR A CA 1
ATOM 2171 C C . TYR A 1 279 ? -0.717 -13.195 -30.034 1.00 90.69 279 TYR A C 1
ATOM 2173 O O . TYR A 1 279 ? -0.933 -12.081 -30.526 1.00 90.69 279 TYR A O 1
ATOM 2181 N N . LEU A 1 280 ? -0.946 -13.448 -28.740 1.00 89.06 280 LEU A N 1
ATOM 2182 C CA . LEU A 1 280 ? -1.429 -12.436 -27.803 1.00 89.06 280 LEU A CA 1
ATOM 2183 C C . LEU A 1 280 ? -0.438 -11.270 -27.673 1.00 89.06 280 LEU A C 1
ATOM 2185 O O . LEU A 1 280 ? -0.853 -10.116 -27.808 1.00 89.06 280 LEU A O 1
ATOM 2189 N N . GLY A 1 281 ? 0.850 -11.556 -27.467 1.00 86.81 281 GLY A N 1
ATOM 2190 C CA . GLY A 1 281 ? 1.895 -10.533 -27.351 1.00 86.81 281 GLY A CA 1
ATOM 2191 C C . GLY A 1 281 ? 2.009 -9.667 -28.611 1.00 86.81 281 GLY A C 1
ATOM 2192 O O . GLY A 1 281 ? 2.125 -8.438 -28.534 1.00 86.81 281 GLY A O 1
ATOM 2193 N N . SER A 1 282 ? 1.856 -10.282 -29.787 1.00 87.56 282 SER A N 1
ATOM 2194 C CA . SER A 1 282 ? 1.802 -9.570 -31.071 1.00 87.56 282 SER A CA 1
ATOM 2195 C C . SER A 1 282 ? 0.606 -8.611 -31.147 1.00 87.56 282 SER A C 1
ATOM 2197 O O . SER A 1 282 ? 0.760 -7.444 -31.515 1.00 87.56 282 SER A O 1
ATOM 2199 N N . CYS A 1 283 ? -0.587 -9.059 -30.738 1.00 85.69 283 CYS A N 1
ATOM 2200 C CA . CYS A 1 283 ? -1.797 -8.228 -30.715 1.00 85.69 283 CYS A CA 1
ATOM 2201 C C . CYS A 1 283 ? -1.687 -7.050 -29.732 1.00 85.69 283 CYS A C 1
ATOM 2203 O O . CYS A 1 283 ? -2.131 -5.935 -30.030 1.00 85.69 283 CYS A O 1
ATOM 2205 N N . GLN A 1 284 ? -1.092 -7.280 -28.560 1.00 84.56 284 GLN A N 1
ATOM 2206 C CA . GLN A 1 284 ? -0.867 -6.230 -27.567 1.00 84.56 284 GLN A CA 1
ATOM 2207 C C . GLN A 1 284 ? 0.118 -5.177 -28.089 1.00 84.56 284 GLN A C 1
ATOM 2209 O O . GLN A 1 284 ? -0.175 -3.982 -28.018 1.00 84.56 284 GLN A O 1
ATOM 2214 N N . SER A 1 285 ? 1.222 -5.608 -28.705 1.00 82.25 285 SER A N 1
ATOM 2215 C CA . SER A 1 285 ? 2.218 -4.714 -29.314 1.00 82.25 285 SER A CA 1
ATOM 2216 C C . SER A 1 285 ? 1.611 -3.843 -30.419 1.00 82.25 285 SER A C 1
ATOM 2218 O O . SER A 1 285 ? 1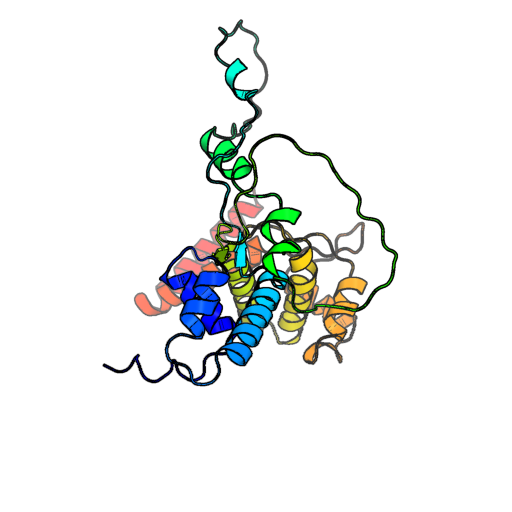.807 -2.628 -30.437 1.00 82.25 285 SER A O 1
ATOM 2220 N N . LEU A 1 286 ? 0.785 -4.437 -31.289 1.00 82.81 286 LEU A N 1
ATOM 2221 C CA . LEU A 1 286 ? 0.004 -3.716 -32.303 1.00 82.81 286 LEU A CA 1
ATOM 2222 C C . LEU A 1 286 ? -0.931 -2.672 -31.681 1.00 82.81 286 LEU A C 1
ATOM 2224 O O . LEU A 1 286 ? -1.043 -1.559 -32.188 1.00 82.81 286 LEU A O 1
ATOM 2228 N N . THR A 1 287 ? -1.580 -3.000 -30.565 1.00 80.19 287 THR A N 1
ATOM 2229 C CA . THR A 1 287 ? -2.487 -2.072 -29.875 1.00 80.19 287 THR A CA 1
ATOM 2230 C C . THR A 1 287 ? -1.740 -0.868 -29.298 1.00 80.19 287 THR A C 1
ATOM 2232 O O . THR A 1 287 ? -2.220 0.261 -29.409 1.00 80.19 287 THR A O 1
ATOM 2235 N N . VAL A 1 288 ? -0.559 -1.085 -28.709 1.00 76.25 288 VAL A N 1
ATOM 2236 C CA . VAL A 1 288 ? 0.304 -0.005 -28.201 1.00 76.25 288 VAL A CA 1
ATOM 2237 C C . VAL A 1 288 ? 0.785 0.884 -29.347 1.00 76.25 288 VAL A C 1
ATOM 2239 O O . VAL A 1 288 ? 0.657 2.105 -29.267 1.00 76.25 288 VAL A O 1
ATOM 2242 N N . PHE A 1 289 ? 1.253 0.280 -30.441 1.00 73.50 289 PHE A N 1
ATOM 2243 C CA . PHE A 1 289 ? 1.703 1.001 -31.631 1.00 73.50 289 PHE A CA 1
ATOM 2244 C C . PHE A 1 289 ? 0.591 1.871 -32.236 1.00 73.50 289 PHE A C 1
ATOM 2246 O O . PHE A 1 289 ? 0.788 3.057 -32.495 1.00 73.50 289 PHE A O 1
ATOM 2253 N N . LEU A 1 290 ? -0.621 1.325 -32.380 1.00 74.88 290 LEU A N 1
ATOM 2254 C CA . LEU A 1 290 ? -1.772 2.075 -32.891 1.00 74.88 290 LEU A CA 1
ATOM 2255 C C . LEU A 1 290 ? -2.199 3.226 -31.966 1.00 74.88 290 LEU A C 1
ATOM 2257 O O . LEU A 1 290 ? -2.707 4.233 -32.456 1.00 74.88 290 LEU A O 1
ATOM 2261 N N . ARG A 1 291 ? -1.989 3.114 -30.647 1.00 73.38 291 ARG A N 1
ATOM 2262 C CA . ARG A 1 291 ? -2.237 4.217 -29.702 1.00 73.38 291 ARG A CA 1
ATOM 2263 C C . ARG A 1 291 ? -1.213 5.347 -29.814 1.00 73.38 291 ARG A C 1
ATOM 2265 O O . ARG A 1 291 ? -1.572 6.471 -29.504 1.00 73.38 291 ARG A O 1
ATOM 2272 N N . GLN A 1 292 ? 0.021 5.073 -30.239 1.00 67.94 292 GLN A N 1
ATOM 2273 C CA . GLN A 1 292 ? 1.070 6.093 -30.395 1.00 67.94 292 GLN A CA 1
ATOM 2274 C C . GLN A 1 292 ? 0.938 6.919 -31.683 1.00 67.94 292 GLN A C 1
ATOM 2276 O O . GLN A 1 292 ? 1.476 8.019 -31.756 1.00 67.94 292 GLN A O 1
ATOM 2281 N N . ILE A 1 293 ? 0.242 6.399 -32.698 1.00 74.81 293 ILE A N 1
ATOM 2282 C CA . ILE A 1 293 ? 0.035 7.080 -33.991 1.00 74.81 293 ILE A CA 1
ATOM 2283 C C . ILE A 1 293 ? -1.179 8.029 -33.959 1.00 74.81 293 ILE A C 1
ATOM 2285 O O . ILE A 1 293 ? -1.372 8.824 -34.879 1.00 74.81 293 ILE A O 1
ATOM 2289 N N . ARG A 1 294 ? -2.005 7.956 -32.912 1.00 49.78 294 ARG A N 1
ATOM 2290 C CA . ARG A 1 294 ? -3.232 8.742 -32.761 1.00 49.78 294 ARG A CA 1
ATOM 2291 C C . ARG A 1 294 ? -3.040 9.917 -31.811 1.00 49.78 294 ARG A C 1
ATOM 2293 O O . ARG A 1 294 ? -3.658 10.967 -32.093 1.00 49.78 294 ARG A O 1
#

Secondary structure (DSSP, 8-state):
--SSSSGGG--HHHHHHHHHHHHS-B-HHHHHHHHHTT-S-HHHHHHHHHHHHHHHHHTTSEEEPPPSS----GGGGGGGSPPPP---------PPPHHHHHHHHHSPPHHHHTPPPHHHH----------------PPP-SS----TT---EEE-HHHHHHHHHHHHHHHHHHHHS-HHHHHHHHHHHHHHHTT---S--SBPPPEEHHHHHHHHHHSTTTTT--HHHHHHHHHHTT-PPPTTT-EE--BHHHHHHHHHHHHHHHHHHHHH-HHHHHHHHHHHHHHHHHHH--

Mean predicted aligned error: 14.41 Å

Organism: Arachis hypogaea (NCBI:txid3818)

Sequence (294 aa):
MMMMGVVSNLNPCEKVLDGLLRDGRLTLKQMVERAVQGKENPGAIEAVVRESFHKLLKAHYIERCPASEPVVSTLIKAESAPRKRGSKMAKKFEAETIEQCVLEAAVPGEAIRFAVTAYTLGNADREAKSDDSSIVNFGDNSGGIANEVSILWRANFEEFIRHLRHKLLVENERKRLDDGAATTLSSILDVIKTVEEKVKIEKSVPLSLESIFTEVTKTEHGRTMTIDRVRASLVQLGCPQRNFDDSYSIDLRSIVEMARNEEVESIVLKRFGSDATEYLGSCQSLTVFLRQIR

InterPro domains:
  IPR008806 RNA polymerase III Rpc82, C -terminal [PF05645] (52-230)
  IPR036388 Winged helix-like DNA-binding domain superfamily [G3DSA:1.10.10.10] (10-74)
  IPR036388 Winged helix-like DNA-binding domain superfamily [G3DSA:1.10.10.10] (156-240)
  IPR039748 DNA-directed RNA polymerase III subunit RPC3 [PTHR12949] (13-276)